Protein AF-G9KA46-F1 (afdb_monomer_lite)

Foldseek 3Di:
DDKFWDADLQRPDIDIDDDDLDDPDPVPDDPDDSLLVRVVVVVVVVVVVLLVFLAEDAEEAEAEADDDLVNLVSVCVCQPLVNQLVVQVVQLVVCVVVVDDSRRTRGYFKYWYKYKAFDAPDDDDVPPDPPPPDDPDDDPPPPPPPPPPPVPLEKDKDKDKFFPDPPPPVPPPPDPDDDDDDDDDDDDDDDDPDDPVVVVPDDDDDDPDPDDDDDDDDDDDDDDDDDDDDDDDDDDDDDDDDDDDPDPPVVVVVSVVLVAFRMKMKIWMQAAAPDADPVRCVVPVVLNVDPRTIMMMGIRDIDAGSDDDDDDPDVDDDQSNDPRVRSNVRVVLVSQQVQQQVQADPVSRYGNHSGGPRVVVSRVVVVVVVVVD

Radius of gyration: 27.15 Å; chains: 1; bounding box: 73×76×78 Å

Structure (mmCIF, N/CA/C/O backbone):
data_AF-G9KA46-F1
#
_entry.id   AF-G9KA46-F1
#
loop_
_atom_site.group_PDB
_atom_site.id
_atom_site.type_symbol
_atom_site.label_atom_id
_atom_site.label_alt_id
_atom_site.label_comp_id
_atom_site.label_asym_id
_atom_site.label_entity_id
_atom_site.label_seq_id
_atom_site.pdbx_PDB_ins_code
_atom_site.Cartn_x
_atom_site.Cartn_y
_atom_site.Cartn_z
_atom_site.occupancy
_atom_site.B_iso_or_equiv
_atom_site.auth_seq_id
_atom_site.auth_comp_id
_atom_site.auth_asym_id
_atom_site.auth_atom_id
_atom_site.pdbx_PDB_model_num
ATOM 1 N N . TRP A 1 1 ? -2.454 -19.094 0.678 1.00 87.62 1 TRP A N 1
ATOM 2 C CA . TRP A 1 1 ? -1.462 -18.307 1.432 1.00 87.62 1 TRP A CA 1
ATOM 3 C C . TRP A 1 1 ? -1.739 -16.821 1.249 1.00 87.62 1 TRP A C 1
ATOM 5 O O . TRP A 1 1 ? -2.262 -16.456 0.204 1.00 87.62 1 TRP A O 1
ATOM 15 N N . ILE A 1 2 ? -1.425 -15.992 2.246 1.00 93.69 2 ILE A N 1
ATOM 16 C CA . ILE A 1 2 ? -1.307 -14.527 2.145 1.00 93.69 2 ILE A CA 1
ATOM 17 C C . ILE A 1 2 ? 0.131 -14.177 2.506 1.00 93.69 2 ILE A C 1
ATOM 19 O O . ILE A 1 2 ? 0.677 -14.748 3.447 1.00 93.69 2 ILE A O 1
ATOM 23 N N . LEU A 1 3 ? 0.719 -13.247 1.766 1.00 96.19 3 LEU A N 1
ATOM 24 C CA . LEU A 1 3 ? 2.050 -12.712 2.023 1.00 96.19 3 LEU A CA 1
ATOM 25 C C . LEU A 1 3 ? 1.902 -11.250 2.413 1.00 96.19 3 LEU A C 1
ATOM 27 O O . LEU A 1 3 ? 1.100 -10.541 1.800 1.00 96.19 3 LEU A O 1
ATOM 31 N N . ALA A 1 4 ? 2.664 -10.804 3.403 1.00 97.75 4 ALA A N 1
ATOM 32 C CA . ALA A 1 4 ? 2.703 -9.400 3.774 1.00 97.75 4 ALA A CA 1
ATOM 33 C C . ALA A 1 4 ? 4.124 -8.950 4.097 1.00 97.75 4 ALA A C 1
ATOM 35 O O . ALA A 1 4 ? 4.954 -9.728 4.567 1.00 97.75 4 ALA A O 1
ATOM 36 N N . SER A 1 5 ? 4.369 -7.670 3.845 1.00 98.06 5 SER A N 1
ATOM 37 C CA . SER A 1 5 ? 5.550 -6.944 4.283 1.00 98.06 5 SER A CA 1
ATOM 38 C C . SER A 1 5 ? 5.095 -5.595 4.832 1.00 98.06 5 SER A C 1
ATOM 40 O O . SER A 1 5 ? 4.171 -4.989 4.286 1.00 98.06 5 SER A O 1
ATOM 42 N N . CYS A 1 6 ? 5.704 -5.155 5.927 1.00 97.38 6 CYS A N 1
ATOM 43 C CA . CYS A 1 6 ? 5.410 -3.897 6.599 1.00 97.38 6 CYS A CA 1
ATOM 44 C C . CYS A 1 6 ? 6.702 -3.103 6.760 1.00 97.38 6 CYS A C 1
ATOM 46 O O . CYS A 1 6 ? 7.737 -3.677 7.084 1.00 97.38 6 CYS A O 1
ATOM 48 N N . THR A 1 7 ? 6.614 -1.792 6.559 1.00 97.44 7 THR A N 1
ATOM 49 C CA . THR A 1 7 ? 7.696 -0.844 6.816 1.00 97.44 7 THR A CA 1
ATOM 50 C C . THR A 1 7 ? 7.130 0.424 7.432 1.00 97.44 7 THR A C 1
ATOM 52 O O . THR A 1 7 ? 5.954 0.732 7.223 1.00 97.44 7 THR A O 1
ATOM 55 N N . ASP A 1 8 ? 7.953 1.161 8.170 1.00 95.31 8 ASP A N 1
ATOM 56 C CA . ASP A 1 8 ? 7.610 2.518 8.599 1.00 95.31 8 ASP A CA 1
ATOM 57 C C . ASP A 1 8 ? 7.906 3.564 7.503 1.00 95.31 8 ASP A C 1
ATOM 59 O O . ASP A 1 8 ? 8.240 3.227 6.364 1.00 95.31 8 ASP A O 1
ATOM 63 N N . LEU A 1 9 ? 7.748 4.845 7.854 1.00 93.94 9 LEU A N 1
ATOM 64 C CA . LEU A 1 9 ? 7.931 5.991 6.961 1.00 93.94 9 LEU A CA 1
ATOM 65 C C . LEU A 1 9 ? 9.370 6.146 6.442 1.00 93.94 9 LEU A C 1
ATOM 67 O O . LEU A 1 9 ? 9.571 6.713 5.370 1.00 93.94 9 LEU A O 1
ATOM 71 N N . TYR A 1 10 ? 10.355 5.659 7.196 1.00 94.50 10 TYR A N 1
ATOM 72 C CA . TYR A 1 10 ? 11.780 5.868 6.936 1.00 94.50 10 TYR A CA 1
ATOM 73 C C . TYR A 1 10 ? 12.494 4.597 6.462 1.00 94.50 10 TYR A C 1
ATOM 75 O O . TYR A 1 10 ? 13.615 4.676 5.967 1.00 94.50 10 TYR A O 1
ATOM 83 N N . GLY A 1 11 ? 11.836 3.440 6.554 1.00 94.06 11 GLY A N 1
ATOM 84 C CA . GLY A 1 11 ? 12.425 2.142 6.253 1.00 94.06 11 GLY A CA 1
ATOM 85 C C . GLY A 1 11 ? 13.233 1.530 7.394 1.00 94.06 11 GLY A C 1
ATOM 86 O O . GLY A 1 11 ? 14.050 0.654 7.120 1.00 94.06 11 GLY A O 1
ATOM 87 N N . GLU A 1 12 ? 13.057 1.987 8.638 1.00 93.50 12 GLU A N 1
ATOM 88 C CA . GLU A 1 12 ? 13.813 1.467 9.789 1.00 93.50 12 GLU A CA 1
ATOM 89 C C . GLU A 1 12 ? 13.238 0.126 10.264 1.00 93.50 12 GLU A C 1
ATOM 91 O O . GLU A 1 12 ? 13.975 -0.835 10.492 1.00 93.50 12 GLU A O 1
ATOM 96 N N . LEU A 1 13 ? 11.911 0.034 10.355 1.00 93.62 13 LEU A N 1
ATOM 97 C CA . LEU A 1 13 ? 11.185 -1.218 10.539 1.00 93.62 13 LEU A CA 1
ATOM 98 C C . LEU A 1 13 ? 10.993 -1.921 9.190 1.00 93.62 13 LEU A C 1
ATOM 100 O O . LEU A 1 13 ? 10.468 -1.317 8.258 1.00 93.62 13 LEU A O 1
ATOM 104 N N . LEU A 1 14 ? 11.316 -3.214 9.102 1.00 95.81 14 LEU A N 1
ATOM 105 C CA . LEU A 1 14 ? 10.976 -4.051 7.948 1.00 95.81 14 LEU A CA 1
ATOM 106 C C . LEU A 1 14 ? 10.605 -5.466 8.398 1.00 95.81 14 LEU A C 1
ATOM 108 O O . LEU A 1 14 ? 11.466 -6.300 8.662 1.00 95.81 14 LEU A O 1
ATOM 112 N N . GLU A 1 15 ? 9.307 -5.745 8.435 1.00 97.00 15 GLU A N 1
ATOM 113 C CA . GLU A 1 15 ? 8.758 -7.021 8.897 1.00 97.00 15 GLU A CA 1
ATOM 114 C C . GLU A 1 15 ? 8.059 -7.761 7.759 1.00 97.00 15 GLU A C 1
ATOM 116 O O . GLU A 1 15 ? 7.508 -7.149 6.839 1.00 97.00 15 GLU A O 1
ATOM 121 N N . THR A 1 16 ? 8.056 -9.094 7.809 1.00 97.50 16 THR A N 1
ATOM 122 C CA . THR A 1 16 ? 7.386 -9.935 6.804 1.00 97.50 16 THR A CA 1
ATOM 123 C C . THR A 1 16 ? 6.603 -11.065 7.455 1.00 97.50 16 THR A C 1
ATOM 125 O O . THR A 1 16 ? 6.966 -11.559 8.521 1.00 97.50 16 THR A O 1
ATOM 128 N N . CYS A 1 17 ? 5.512 -11.497 6.822 1.00 96.38 17 CYS A N 1
ATOM 129 C CA . CYS A 1 17 ? 4.786 -12.678 7.270 1.00 96.38 17 CYS A CA 1
ATOM 130 C C . CYS A 1 17 ? 4.215 -13.502 6.114 1.00 96.38 17 CYS A C 1
ATOM 132 O O . CYS A 1 17 ? 3.870 -12.993 5.043 1.00 96.38 17 CYS A O 1
ATOM 134 N N . ILE A 1 18 ? 4.102 -14.806 6.366 1.00 95.31 18 ILE A N 1
ATOM 135 C CA . ILE A 1 18 ? 3.470 -15.783 5.483 1.00 95.31 18 ILE A CA 1
ATOM 136 C C . ILE A 1 18 ? 2.315 -16.412 6.259 1.00 95.31 18 ILE A C 1
ATOM 138 O O . ILE A 1 18 ? 2.514 -17.108 7.253 1.00 95.31 18 ILE A O 1
ATOM 142 N N . ILE A 1 19 ? 1.091 -16.194 5.796 1.00 92.88 19 ILE A N 1
ATOM 143 C CA . ILE A 1 19 ? -0.117 -16.690 6.450 1.00 92.88 19 ILE A CA 1
ATOM 144 C C . ILE A 1 19 ? -0.686 -17.843 5.633 1.00 92.88 19 ILE A C 1
ATOM 146 O O . ILE A 1 19 ? -1.166 -17.667 4.507 1.00 92.88 19 ILE A O 1
ATOM 150 N N . ASN A 1 20 ? -0.696 -19.037 6.225 1.00 88.75 20 ASN A N 1
ATOM 151 C CA . ASN A 1 20 ? -1.445 -20.149 5.662 1.00 88.75 20 ASN A CA 1
ATOM 152 C C . ASN A 1 20 ? -2.944 -19.964 5.944 1.00 88.75 20 ASN A C 1
ATOM 154 O O . ASN A 1 20 ? -3.389 -19.969 7.100 1.00 88.75 20 ASN A O 1
ATOM 158 N N . ILE 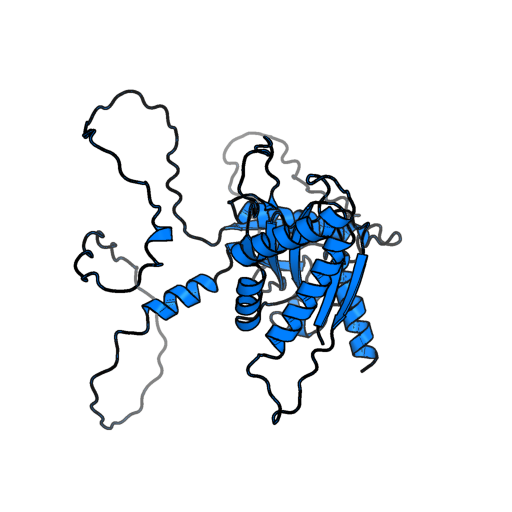A 1 21 ? -3.722 -19.808 4.874 1.00 85.38 21 ILE A N 1
ATOM 159 C CA . ILE A 1 21 ? -5.178 -19.896 4.945 1.00 85.38 21 ILE A CA 1
ATOM 160 C C . ILE A 1 21 ? -5.503 -21.374 4.781 1.00 85.38 21 ILE A C 1
ATOM 162 O O . ILE A 1 21 ? -5.718 -21.841 3.665 1.00 85.38 21 ILE A O 1
ATOM 166 N N . ASP A 1 22 ? -5.494 -22.105 5.890 1.00 70.94 22 ASP A N 1
ATOM 167 C CA . ASP A 1 22 ? -6.002 -23.469 5.896 1.00 70.94 22 ASP A CA 1
ATOM 168 C C . ASP A 1 22 ? -7.472 -23.437 5.446 1.00 70.94 22 ASP A C 1
ATOM 170 O O . ASP A 1 22 ? -8.298 -22.720 6.023 1.00 70.94 22 ASP A O 1
ATOM 174 N N . VAL A 1 23 ? -7.786 -24.140 4.357 1.00 62.59 23 VAL A N 1
ATOM 175 C CA . VAL A 1 23 ? -9.153 -24.283 3.857 1.00 62.59 23 VAL A CA 1
ATOM 176 C C . VAL A 1 23 ? -9.659 -25.615 4.397 1.00 62.59 23 VAL A C 1
ATOM 178 O O . VAL A 1 23 ? -9.391 -26.650 3.782 1.00 62.59 23 VAL A O 1
ATOM 181 N N . PRO A 1 24 ? -10.386 -25.634 5.532 1.00 55.22 24 PRO A N 1
ATOM 182 C CA . PRO A 1 24 ? -10.872 -26.884 6.082 1.00 55.22 24 PRO A CA 1
ATOM 183 C C . PRO A 1 24 ? -11.748 -27.605 5.056 1.00 55.22 24 PRO A C 1
ATOM 185 O O . PRO A 1 24 ? -12.509 -26.986 4.302 1.00 55.22 24 PRO A O 1
ATOM 188 N N . ASN A 1 25 ? -11.628 -28.931 5.051 1.00 56.12 25 ASN A N 1
ATOM 189 C CA . ASN A 1 25 ? -12.338 -29.834 4.153 1.00 56.12 25 ASN A CA 1
ATOM 190 C C . ASN A 1 25 ? -13.842 -29.485 4.099 1.00 56.12 25 ASN A C 1
ATOM 192 O O . ASN A 1 25 ? -14.444 -29.204 5.141 1.00 56.12 25 ASN A O 1
ATOM 196 N N . ARG A 1 26 ? -14.456 -29.489 2.900 1.00 58.31 26 ARG A N 1
ATOM 197 C CA . ARG A 1 26 ? -15.792 -28.893 2.633 1.00 58.31 26 ARG A CA 1
ATOM 198 C C . ARG A 1 26 ? -16.886 -29.331 3.624 1.00 58.31 26 ARG A C 1
ATOM 200 O O . ARG A 1 26 ? -17.794 -28.551 3.893 1.00 58.31 26 ARG A O 1
ATOM 207 N N . ALA A 1 27 ? -16.771 -30.530 4.197 1.00 58.84 27 ALA A N 1
ATOM 208 C CA . ALA A 1 27 ? -17.705 -31.104 5.168 1.00 58.84 27 ALA A CA 1
ATOM 209 C C . ALA A 1 27 ? -17.688 -30.459 6.576 1.00 58.84 27 ALA A C 1
ATOM 211 O O . ALA A 1 27 ? -18.643 -30.630 7.326 1.00 58.84 27 ALA A O 1
ATOM 212 N N . ARG A 1 28 ? -16.635 -29.718 6.962 1.00 58.31 28 ARG A N 1
ATOM 213 C CA . ARG A 1 28 ? -16.489 -29.076 8.293 1.00 58.31 28 ARG A CA 1
ATOM 214 C C . ARG A 1 28 ? -16.517 -27.547 8.239 1.00 58.31 28 ARG A C 1
ATOM 216 O O . ARG A 1 28 ? -16.016 -26.874 9.141 1.00 58.31 28 ARG A O 1
ATOM 223 N N . ARG A 1 29 ? -17.058 -26.974 7.164 1.00 57.16 29 ARG A N 1
ATOM 224 C CA . ARG A 1 29 ? -17.022 -25.528 6.938 1.00 57.16 29 ARG A CA 1
ATOM 225 C C . ARG A 1 29 ? -17.845 -24.805 8.014 1.00 57.16 29 ARG A C 1
ATOM 227 O O . ARG A 1 29 ? -19.072 -24.802 7.969 1.00 57.16 29 ARG A O 1
ATOM 234 N N . LYS A 1 30 ? -17.178 -24.142 8.970 1.00 56.19 30 LYS A N 1
ATOM 235 C CA . LYS A 1 30 ? -17.802 -23.032 9.711 1.00 56.19 30 LYS A CA 1
ATOM 236 C C . LYS A 1 30 ? -18.255 -21.991 8.675 1.00 56.19 30 LYS A C 1
ATOM 238 O O . LYS A 1 30 ? -17.565 -21.801 7.678 1.00 56.19 30 LYS A O 1
ATOM 243 N N . LYS A 1 31 ? -19.388 -21.318 8.908 1.00 57.47 31 LYS A N 1
ATOM 244 C CA . LYS A 1 31 ? -20.080 -20.363 8.002 1.00 57.47 31 LYS A CA 1
ATOM 245 C C . LYS A 1 31 ? -19.237 -19.187 7.433 1.00 57.47 31 LYS A C 1
ATOM 247 O O . LYS A 1 31 ? -19.795 -18.322 6.767 1.00 57.47 31 LYS A O 1
ATOM 252 N N . GLY A 1 32 ? -17.927 -19.112 7.679 1.00 64.44 32 GLY A N 1
ATOM 253 C CA . GLY A 1 32 ? -17.046 -18.019 7.259 1.00 64.44 32 GLY A CA 1
ATOM 254 C C . GLY A 1 32 ? -16.283 -18.281 5.953 1.00 64.44 32 GLY A C 1
ATOM 255 O O . GLY A 1 32 ? -15.878 -19.404 5.652 1.00 64.44 32 GLY A O 1
ATOM 256 N N . SER A 1 33 ? -16.045 -17.215 5.185 1.00 78.69 33 SER A N 1
ATOM 257 C CA . SER A 1 33 ? -15.161 -17.235 4.014 1.00 78.69 33 SER A CA 1
ATOM 258 C C . SER A 1 33 ? -13.698 -17.410 4.439 1.00 78.69 33 SER A C 1
ATOM 260 O O . SER A 1 33 ? -13.228 -16.703 5.330 1.00 78.69 33 SER A O 1
ATOM 262 N N . ALA A 1 34 ? -12.957 -18.299 3.767 1.00 84.69 34 ALA A N 1
ATOM 263 C CA . ALA A 1 34 ? -11.518 -18.485 3.989 1.00 84.69 34 ALA A CA 1
ATOM 264 C C . ALA A 1 34 ? -10.733 -17.172 3.792 1.00 84.69 34 ALA A C 1
ATOM 266 O O . ALA A 1 34 ? -9.796 -16.888 4.533 1.00 84.69 34 ALA A O 1
ATOM 267 N N . ARG A 1 35 ? -11.187 -16.323 2.856 1.00 88.50 35 ARG A N 1
ATOM 268 C CA . ARG A 1 35 ? -10.657 -14.971 2.635 1.00 88.50 35 ARG A CA 1
ATOM 269 C C . ARG A 1 35 ? -10.791 -14.097 3.881 1.00 88.50 35 ARG A C 1
ATOM 271 O O . ARG A 1 35 ? -9.798 -13.533 4.319 1.00 88.50 35 ARG A O 1
ATOM 278 N N . ARG A 1 36 ? -11.986 -14.031 4.479 1.00 88.69 36 ARG A N 1
ATOM 279 C CA . ARG A 1 36 ? -12.237 -13.230 5.689 1.00 88.69 36 ARG A CA 1
ATOM 280 C C . ARG A 1 36 ? -11.337 -13.667 6.841 1.00 88.69 36 ARG A C 1
ATOM 282 O O . ARG A 1 36 ? -10.770 -12.825 7.521 1.00 88.69 36 ARG A O 1
ATOM 289 N N . PHE A 1 37 ? -11.175 -14.976 7.027 1.00 89.88 37 PHE A N 1
ATOM 290 C CA . PHE A 1 37 ? -10.270 -15.516 8.042 1.00 89.88 37 PHE A CA 1
ATOM 291 C C . PHE A 1 37 ? -8.802 -15.156 7.767 1.00 89.88 37 PHE A C 1
ATOM 293 O O . PHE A 1 37 ? -8.083 -14.764 8.681 1.00 89.88 37 PHE A O 1
ATOM 300 N N . GLY A 1 38 ? -8.366 -15.236 6.506 1.00 92.38 38 GLY A N 1
ATOM 301 C CA . GLY A 1 38 ? -7.031 -14.804 6.095 1.00 92.38 38 GLY A CA 1
ATOM 302 C C . GLY A 1 38 ? -6.774 -13.318 6.357 1.00 92.38 38 GLY A C 1
ATOM 303 O O . GLY A 1 38 ? -5.751 -12.977 6.942 1.00 92.38 38 GLY A O 1
ATOM 304 N N . LEU A 1 39 ? -7.716 -12.447 5.982 1.00 94.25 39 LEU A N 1
ATOM 305 C CA . LEU A 1 39 ? -7.621 -11.003 6.226 1.00 94.25 39 LEU A CA 1
ATOM 306 C C . LEU A 1 39 ? -7.663 -10.662 7.717 1.00 94.25 39 LEU A C 1
ATOM 308 O O . LEU A 1 39 ? -6.947 -9.770 8.156 1.00 94.25 39 LEU A O 1
ATOM 312 N N . GLN A 1 40 ? -8.439 -11.402 8.511 1.00 93.56 40 GLN A N 1
ATOM 313 C CA . GLN A 1 40 ? -8.438 -11.245 9.962 1.00 93.56 40 GLN A CA 1
ATOM 314 C C . GLN A 1 40 ? -7.071 -11.594 10.566 1.00 93.56 40 GLN A C 1
ATOM 316 O O . GLN A 1 40 ? -6.549 -10.803 11.342 1.00 93.56 40 GLN A O 1
ATOM 321 N N . LYS A 1 41 ? -6.459 -12.720 10.171 1.00 95.00 41 LYS A N 1
ATOM 322 C CA . LYS A 1 41 ? -5.096 -13.072 10.607 1.00 95.00 41 LYS A CA 1
ATOM 323 C C . LYS A 1 41 ? -4.065 -12.023 10.193 1.00 95.00 41 LYS A C 1
ATOM 325 O O . LYS A 1 41 ? -3.162 -11.718 10.963 1.00 95.00 41 LYS A O 1
ATOM 330 N N . LEU A 1 42 ? -4.195 -11.484 8.980 1.00 96.88 42 LEU A N 1
ATOM 331 C CA . LEU A 1 42 ? -3.321 -10.417 8.500 1.00 96.88 42 LEU A CA 1
ATOM 332 C C . LEU A 1 42 ? -3.470 -9.159 9.357 1.00 96.88 42 LEU A C 1
ATOM 334 O O . LEU A 1 42 ? -2.473 -8.581 9.775 1.00 96.88 42 LEU A O 1
ATOM 338 N N . TRP A 1 43 ? -4.707 -8.768 9.661 1.00 96.19 43 TRP A N 1
ATOM 339 C CA . TRP A 1 43 ? -4.971 -7.636 10.536 1.00 96.19 43 TRP A CA 1
ATOM 340 C C . TRP A 1 43 ? -4.426 -7.868 11.947 1.00 96.19 43 TRP A C 1
ATOM 342 O O . TRP A 1 43 ? -3.742 -7.003 12.473 1.00 96.19 43 TRP A O 1
ATOM 352 N N . GLU A 1 44 ? -4.641 -9.047 12.535 1.00 95.06 44 GLU A N 1
ATOM 353 C CA . GLU A 1 44 ? -4.075 -9.428 13.838 1.00 95.06 44 GLU A CA 1
ATOM 354 C C . GLU A 1 44 ? -2.542 -9.337 13.856 1.00 95.06 44 GLU A C 1
ATOM 356 O O . GLU A 1 44 ? -1.978 -8.841 14.829 1.00 95.06 44 GLU A O 1
ATOM 361 N N . TRP A 1 45 ? -1.868 -9.732 12.771 1.00 96.25 45 TRP A N 1
ATOM 362 C CA . TRP A 1 45 ? -0.425 -9.536 12.625 1.00 96.25 45 TRP A CA 1
ATOM 363 C C . TRP A 1 45 ? -0.039 -8.049 12.600 1.00 96.25 45 TRP A C 1
ATOM 365 O O . TRP A 1 45 ? 0.854 -7.651 13.346 1.00 96.25 45 TRP A O 1
ATOM 375 N N . CYS A 1 46 ? -0.744 -7.206 11.832 1.00 95.81 46 CYS A N 1
ATOM 376 C CA . CYS A 1 46 ? -0.517 -5.755 11.848 1.00 95.81 46 CYS A CA 1
ATOM 377 C C . CYS A 1 46 ? -0.696 -5.165 13.257 1.00 95.81 46 CYS A C 1
ATOM 379 O O . CYS A 1 46 ? 0.086 -4.318 13.677 1.00 95.81 46 CYS A O 1
ATOM 381 N N . LEU A 1 47 ? -1.698 -5.631 14.009 1.00 93.69 47 LEU A N 1
ATOM 382 C CA . LEU A 1 47 ? -1.911 -5.206 15.394 1.00 93.69 47 LEU A CA 1
ATOM 383 C C . LEU A 1 47 ? -0.779 -5.637 16.325 1.00 93.69 47 LEU A C 1
ATOM 385 O O . LEU A 1 47 ? -0.429 -4.871 17.219 1.00 93.69 47 LEU A O 1
ATOM 389 N N . GLY A 1 48 ? -0.196 -6.817 16.102 1.00 93.56 48 GLY A N 1
ATOM 390 C CA . GLY A 1 48 ? 1.002 -7.259 16.811 1.00 93.56 48 GLY A CA 1
ATOM 391 C C . GLY A 1 48 ? 2.165 -6.282 16.632 1.00 93.56 48 GLY A C 1
ATOM 392 O O . GLY A 1 48 ? 2.806 -5.923 17.614 1.00 93.56 48 GLY A O 1
ATOM 393 N N . LEU A 1 49 ? 2.371 -5.764 15.415 1.00 93.31 49 LEU A N 1
ATOM 394 C CA . LEU A 1 49 ? 3.401 -4.750 15.150 1.00 93.31 49 LEU A CA 1
ATOM 395 C C . LEU A 1 49 ? 3.119 -3.428 15.874 1.00 93.31 49 LEU A C 1
ATOM 397 O O . LEU A 1 49 ? 4.012 -2.869 16.505 1.00 93.31 49 LEU A O 1
ATOM 401 N N . VAL A 1 50 ? 1.868 -2.955 15.848 1.00 91.00 50 VAL A N 1
ATOM 402 C CA . VAL A 1 50 ? 1.469 -1.732 16.570 1.00 91.00 50 VAL A CA 1
ATOM 403 C C . VAL A 1 50 ? 1.726 -1.884 18.074 1.00 91.00 50 VAL A C 1
ATOM 405 O O . VAL A 1 50 ? 2.241 -0.964 18.706 1.00 91.00 50 VAL A O 1
ATOM 408 N N . GLN A 1 51 ? 1.415 -3.057 18.637 1.00 88.56 51 GLN A N 1
ATOM 409 C CA . GLN A 1 51 ? 1.615 -3.384 20.054 1.00 88.56 51 GLN A CA 1
ATOM 410 C C . GLN A 1 51 ? 3.084 -3.464 20.475 1.00 88.56 51 GLN A C 1
ATOM 412 O O . GLN A 1 51 ? 3.376 -3.285 21.654 1.00 88.56 51 GLN A O 1
ATOM 417 N N . MET A 1 52 ? 4.004 -3.724 19.544 1.00 86.06 52 MET A N 1
ATOM 418 C CA . MET A 1 52 ? 5.444 -3.708 19.823 1.00 86.06 52 MET A CA 1
ATOM 419 C C . MET A 1 52 ? 5.999 -2.286 19.984 1.00 86.06 52 MET A C 1
ATOM 421 O O . MET A 1 52 ? 7.138 -2.124 20.416 1.00 86.06 52 MET A O 1
ATOM 425 N N . SER A 1 53 ? 5.203 -1.261 19.672 1.00 82.19 53 SER A N 1
ATOM 426 C CA . SER A 1 53 ? 5.564 0.144 19.849 1.00 82.19 53 SER A CA 1
ATOM 427 C C . SER A 1 53 ? 4.739 0.811 20.954 1.00 82.19 53 SER A C 1
ATOM 429 O O . SER A 1 53 ? 3.612 0.413 21.243 1.00 82.19 53 SER A O 1
ATOM 431 N N . SER A 1 54 ? 5.268 1.891 21.521 1.00 80.12 54 SER A N 1
ATOM 432 C CA . SER A 1 54 ? 4.565 2.770 22.464 1.00 80.12 54 SER A CA 1
ATOM 433 C C . SER A 1 54 ? 4.120 4.081 21.803 1.00 80.12 54 SER A C 1
ATOM 435 O O . SER A 1 54 ? 4.129 5.135 22.431 1.00 80.12 54 SER A O 1
ATOM 437 N N . LEU A 1 55 ? 3.804 4.050 20.505 1.00 83.88 55 LEU A N 1
ATOM 438 C CA . LEU A 1 55 ? 3.471 5.241 19.721 1.00 83.88 55 LEU A CA 1
ATOM 439 C C . LEU A 1 55 ? 2.116 5.082 19.023 1.00 83.88 55 LEU A C 1
ATOM 441 O O . LEU A 1 55 ? 1.685 3.959 18.758 1.00 83.88 55 LEU A O 1
ATOM 445 N N . PRO A 1 56 ? 1.422 6.184 18.703 1.00 88.50 56 PRO A N 1
ATOM 446 C CA . PRO A 1 56 ? 0.222 6.148 17.880 1.00 88.50 56 PRO A CA 1
ATOM 447 C C . PRO A 1 56 ? 0.563 5.966 16.389 1.00 88.50 56 PRO A C 1
ATOM 449 O O . PRO A 1 56 ? 1.484 6.590 15.867 1.00 88.50 56 PRO A O 1
ATOM 452 N N . TRP A 1 57 ? -0.205 5.133 15.682 1.00 92.38 57 TRP A N 1
ATOM 453 C CA . TRP A 1 57 ? 0.044 4.749 14.287 1.00 92.38 57 TRP A CA 1
ATOM 454 C C . TRP A 1 57 ? -0.999 5.328 13.342 1.00 92.38 57 TRP A C 1
ATOM 456 O O . TRP A 1 57 ? -2.192 5.388 13.646 1.00 92.38 57 TRP A O 1
ATOM 466 N N . ARG A 1 58 ? -0.546 5.674 12.138 1.00 94.75 58 ARG A N 1
ATOM 467 C CA . ARG A 1 58 ? -1.399 5.881 10.966 1.00 94.75 58 ARG A CA 1
ATOM 468 C C . ARG A 1 58 ? -1.083 4.773 9.976 1.00 94.75 58 ARG A C 1
ATOM 470 O O . ARG A 1 58 ? 0.050 4.663 9.521 1.00 94.75 58 ARG A O 1
ATOM 477 N N . VAL A 1 59 ? -2.055 3.910 9.711 1.00 96.19 59 VAL A N 1
ATOM 478 C CA . VAL A 1 59 ? -1.816 2.638 9.022 1.00 96.19 59 VAL A CA 1
ATOM 479 C C . VAL A 1 59 ? -2.205 2.753 7.551 1.00 96.19 59 VAL A C 1
ATOM 481 O O . VAL A 1 59 ? -3.359 3.020 7.224 1.00 96.19 59 VAL A O 1
ATOM 484 N N . VAL A 1 60 ? -1.254 2.499 6.655 1.00 98.06 60 VAL A N 1
ATOM 485 C CA . VAL A 1 60 ? -1.496 2.426 5.208 1.00 98.06 60 VAL A CA 1
ATOM 486 C C . VAL A 1 60 ? -1.396 0.968 4.775 1.00 98.06 60 VAL A C 1
ATOM 488 O O . VAL A 1 60 ? -0.319 0.378 4.813 1.00 98.06 60 VAL A O 1
ATOM 491 N N . ILE A 1 61 ? -2.510 0.373 4.350 1.00 98.12 61 ILE A N 1
ATOM 492 C CA . ILE A 1 61 ? -2.524 -0.986 3.802 1.00 98.12 61 ILE A CA 1
ATOM 493 C C . ILE A 1 61 ? -2.385 -0.893 2.284 1.00 98.12 61 ILE A C 1
ATOM 495 O O . ILE A 1 61 ? -3.288 -0.418 1.596 1.00 98.12 61 ILE A O 1
ATOM 499 N N . GLY A 1 62 ? -1.244 -1.354 1.770 1.00 97.69 62 GLY A N 1
ATOM 500 C CA . GLY A 1 62 ? -0.948 -1.406 0.341 1.00 97.69 62 GLY A CA 1
ATOM 501 C C . GLY A 1 62 ? -1.239 -2.780 -0.265 1.00 97.69 62 GLY A C 1
ATOM 502 O O . GLY A 1 62 ? -0.636 -3.779 0.124 1.00 97.69 62 GLY A O 1
ATOM 503 N N . ARG A 1 63 ? -2.125 -2.841 -1.261 1.00 96.69 63 ARG A N 1
ATOM 504 C CA . ARG A 1 63 ? -2.369 -4.025 -2.096 1.00 96.69 63 ARG A CA 1
ATOM 505 C C . ARG A 1 63 ? -1.602 -3.890 -3.414 1.00 96.69 63 ARG A C 1
ATOM 507 O O . ARG A 1 63 ? -1.902 -3.014 -4.219 1.00 96.69 63 ARG A O 1
ATOM 514 N N . LEU A 1 64 ? -0.654 -4.794 -3.668 1.00 96.38 64 LEU A N 1
ATOM 515 C CA . LEU A 1 64 ? 0.016 -4.898 -4.970 1.00 96.38 64 LEU A CA 1
ATOM 516 C C . LEU A 1 64 ? -0.852 -5.684 -5.971 1.00 96.38 64 LEU A C 1
ATOM 518 O O . LEU A 1 64 ? -0.880 -6.915 -5.953 1.00 96.38 64 LEU A O 1
ATOM 522 N N . GLY A 1 65 ? -1.575 -4.973 -6.826 1.00 94.88 65 GLY A N 1
ATOM 523 C CA . GLY A 1 65 ? -2.548 -5.490 -7.787 1.00 94.88 65 GLY A CA 1
ATOM 524 C C . GLY A 1 65 ? -3.976 -5.038 -7.475 1.00 94.88 65 GLY A C 1
ATOM 525 O O . GLY A 1 65 ? -4.218 -4.234 -6.575 1.00 94.88 65 GLY A O 1
ATOM 526 N N . ARG A 1 66 ? -4.943 -5.586 -8.218 1.00 91.12 66 ARG A N 1
ATOM 527 C CA . ARG A 1 66 ? -6.370 -5.280 -8.039 1.00 91.12 66 ARG A CA 1
ATOM 528 C C . ARG A 1 66 ? -6.900 -5.788 -6.701 1.00 91.12 66 ARG A C 1
ATOM 530 O O . ARG A 1 66 ? -6.529 -6.876 -6.254 1.00 91.12 66 ARG A O 1
ATOM 537 N N . ILE A 1 67 ? -7.815 -5.018 -6.116 1.00 92.31 67 ILE A N 1
ATOM 538 C CA . ILE A 1 67 ? -8.613 -5.442 -4.967 1.00 92.31 67 ILE A CA 1
ATOM 539 C C . ILE A 1 67 ? -9.957 -6.008 -5.436 1.00 92.31 67 ILE A C 1
ATOM 541 O O . ILE A 1 67 ? -10.668 -5.393 -6.229 1.00 92.31 67 ILE A O 1
ATOM 545 N N . GLY A 1 68 ? -10.310 -7.201 -4.960 1.00 90.56 68 GLY A N 1
ATOM 546 C CA . GLY A 1 68 ? -11.605 -7.812 -5.252 1.00 90.56 68 GLY A CA 1
ATOM 547 C C . GLY A 1 68 ? -12.717 -7.282 -4.344 1.00 90.56 68 GLY A C 1
ATOM 548 O O . GLY A 1 68 ? -12.479 -6.967 -3.179 1.00 90.56 68 GLY A O 1
ATOM 549 N N . HIS A 1 69 ? -13.967 -7.292 -4.822 1.00 87.69 69 HIS A N 1
ATOM 550 C CA . HIS A 1 69 ? -15.138 -6.854 -4.040 1.00 87.69 69 HIS A CA 1
ATOM 551 C C . HIS A 1 69 ? -15.228 -7.531 -2.661 1.00 87.69 69 HIS A C 1
ATOM 553 O O . HIS A 1 69 ? -15.467 -6.892 -1.638 1.00 87.69 69 HIS A O 1
ATOM 559 N N . GLY A 1 70 ? -14.982 -8.843 -2.618 1.00 89.50 70 GLY A N 1
ATOM 560 C CA . GLY A 1 70 ? -14.995 -9.591 -1.368 1.00 89.50 70 GLY A CA 1
ATOM 561 C C . GLY A 1 70 ? -13.892 -9.175 -0.389 1.00 89.50 70 GLY A C 1
ATOM 562 O O . GLY A 1 70 ? -14.132 -9.201 0.813 1.00 89.50 70 GLY A O 1
ATOM 563 N N . GLU A 1 71 ? -12.708 -8.802 -0.884 1.00 92.44 71 GLU A N 1
ATOM 564 C CA . GLU A 1 71 ? -11.615 -8.287 -0.047 1.00 92.44 71 GLU A CA 1
ATOM 565 C C . GLU A 1 71 ? -11.970 -6.904 0.490 1.00 92.44 71 GLU A C 1
ATOM 567 O O . GLU A 1 71 ? -11.839 -6.666 1.686 1.00 92.44 71 GLU A O 1
ATOM 572 N N . LEU A 1 72 ? -12.483 -6.025 -0.376 1.00 92.56 72 LEU A N 1
ATOM 573 C CA . LEU A 1 72 ? -12.892 -4.673 -0.005 1.00 92.56 72 LEU A CA 1
ATOM 574 C C . LEU A 1 72 ? -13.978 -4.683 1.080 1.00 92.56 72 LEU A C 1
ATOM 576 O O . LEU A 1 72 ? -13.866 -3.961 2.069 1.00 92.56 72 LEU A O 1
ATOM 580 N N . LYS A 1 73 ? -14.987 -5.553 0.946 1.00 91.44 73 LYS A N 1
ATOM 581 C CA . LYS A 1 73 ? -16.041 -5.730 1.955 1.00 91.44 73 LYS A CA 1
ATOM 582 C C . LYS A 1 73 ? -15.483 -6.174 3.310 1.00 91.44 73 LYS A C 1
ATOM 584 O O . LYS A 1 73 ? -15.874 -5.640 4.347 1.00 91.44 73 LYS A O 1
ATOM 589 N N . ASP A 1 74 ? -14.581 -7.153 3.309 1.00 92.56 74 ASP A N 1
ATOM 590 C CA . ASP A 1 74 ? -13.983 -7.677 4.538 1.00 92.56 74 ASP A CA 1
ATOM 591 C C . ASP A 1 74 ? -13.062 -6.620 5.197 1.00 92.56 74 ASP A C 1
ATOM 593 O O . ASP A 1 74 ? -13.133 -6.419 6.411 1.00 92.56 74 ASP A O 1
ATOM 597 N N . TRP A 1 75 ? -12.279 -5.869 4.410 1.00 95.00 75 TRP A N 1
ATOM 598 C CA . TRP A 1 75 ? -11.470 -4.745 4.899 1.00 95.00 75 TRP A CA 1
ATOM 599 C C . TRP A 1 75 ? -12.306 -3.592 5.452 1.00 95.00 75 TRP A C 1
ATOM 601 O O . TRP A 1 75 ? -11.961 -3.057 6.500 1.00 95.00 75 TRP A O 1
ATOM 611 N N . SER A 1 76 ? -13.415 -3.235 4.801 1.00 92.19 76 SER A N 1
ATOM 612 C CA . SER A 1 76 ? -14.335 -2.194 5.279 1.00 92.19 76 SER A CA 1
ATOM 613 C C . SER A 1 76 ? -14.886 -2.531 6.669 1.00 92.19 76 SER A C 1
ATOM 615 O O . SER A 1 76 ? -14.930 -1.679 7.555 1.00 92.19 76 SER A O 1
ATOM 617 N N . SER A 1 77 ? -15.208 -3.808 6.909 1.00 91.81 77 SER A N 1
ATOM 618 C CA . SER A 1 77 ? -15.625 -4.278 8.233 1.00 91.81 77 SER A CA 1
ATOM 619 C C . SER A 1 77 ? -14.495 -4.177 9.269 1.00 91.81 77 SER A C 1
ATOM 621 O O . SER A 1 77 ? -14.725 -3.663 10.368 1.00 91.81 77 SER A O 1
ATOM 623 N N . LEU A 1 78 ? -13.281 -4.626 8.924 1.00 93.81 78 LEU A N 1
ATOM 624 C CA . LEU A 1 78 ? -12.118 -4.614 9.822 1.00 93.81 78 LEU A CA 1
ATOM 625 C C . LEU A 1 78 ? -11.653 -3.193 10.170 1.00 93.81 78 LEU A C 1
ATOM 627 O O . LEU A 1 78 ? -11.364 -2.921 11.333 1.00 93.81 78 LEU A O 1
ATOM 631 N N . LEU A 1 79 ? -11.625 -2.291 9.191 1.00 94.44 79 LEU A N 1
ATOM 632 C CA . LEU A 1 79 ? -11.153 -0.911 9.334 1.00 94.44 79 LEU A CA 1
ATOM 633 C C . LEU A 1 79 ? -12.271 0.074 9.689 1.00 94.44 79 LEU A C 1
ATOM 635 O O . LEU A 1 79 ? -12.044 1.279 9.674 1.00 94.44 79 LEU A O 1
ATOM 639 N N . SER A 1 80 ? -13.477 -0.401 10.008 1.00 92.56 80 SER A N 1
ATOM 640 C CA . SER A 1 80 ? -14.583 0.480 10.387 1.00 92.56 80 SER A CA 1
ATOM 641 C C . SER A 1 80 ? -14.220 1.361 11.590 1.00 92.56 80 SER A C 1
ATOM 643 O O . SER A 1 80 ? -13.565 0.911 12.535 1.00 92.56 80 SER A O 1
ATOM 645 N N . ARG A 1 81 ? -14.690 2.617 11.589 1.00 91.25 81 ARG A N 1
ATOM 646 C CA . ARG A 1 81 ? -14.415 3.599 12.657 1.00 91.25 81 ARG A CA 1
ATOM 647 C C . ARG A 1 81 ? -14.696 3.031 14.052 1.00 91.25 81 ARG A C 1
ATOM 649 O O . ARG A 1 81 ? -13.831 3.106 14.920 1.00 91.25 81 ARG A O 1
ATOM 656 N N . ARG A 1 82 ? -15.856 2.385 14.236 1.00 91.19 82 ARG A N 1
ATOM 657 C CA . ARG A 1 82 ? -16.253 1.739 15.502 1.00 91.19 82 ARG A CA 1
ATOM 658 C C . ARG A 1 82 ? -15.246 0.666 15.943 1.00 91.19 82 ARG A C 1
ATOM 660 O O . ARG A 1 82 ? -14.882 0.611 17.117 1.00 91.19 82 ARG A O 1
ATOM 667 N N . ASN A 1 83 ? -14.762 -0.162 15.013 1.00 92.75 83 ASN A N 1
ATOM 668 C CA . ASN A 1 83 ? -13.796 -1.216 15.324 1.00 92.75 83 ASN A CA 1
ATOM 669 C C . ASN A 1 83 ? -12.418 -0.637 15.683 1.00 92.75 83 ASN A C 1
ATOM 671 O O . ASN A 1 83 ? -11.819 -1.056 16.671 1.00 92.75 83 ASN A O 1
ATOM 675 N N . LEU A 1 84 ? -11.939 0.371 14.944 1.00 92.94 84 LEU A N 1
ATOM 676 C CA . LEU A 1 84 ? -10.662 1.037 15.233 1.00 92.94 84 LEU 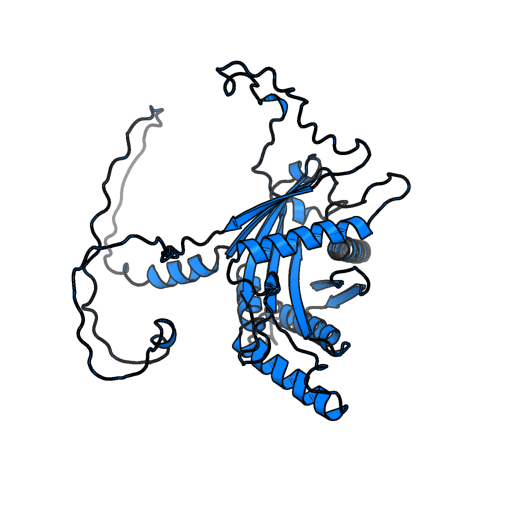A CA 1
ATOM 677 C C . LEU A 1 84 ? -10.683 1.803 16.568 1.00 92.94 84 LEU A C 1
ATOM 679 O O . LEU A 1 84 ? -9.688 1.792 17.298 1.00 92.94 84 LEU A O 1
ATOM 683 N N . GLN A 1 85 ? -11.814 2.416 16.927 1.00 91.44 85 GLN A N 1
ATOM 684 C CA . GLN A 1 85 ? -12.018 3.058 18.231 1.00 91.44 85 GLN A CA 1
ATOM 685 C C . GLN A 1 85 ? -11.999 2.037 19.374 1.00 91.44 85 GLN A C 1
ATOM 687 O O . GLN A 1 85 ? -11.260 2.208 20.345 1.00 91.44 85 GLN A O 1
ATOM 692 N N . SER A 1 86 ? -12.760 0.944 19.239 1.00 91.81 86 SER A N 1
ATOM 693 C CA . SER A 1 86 ? -12.782 -0.153 20.216 1.00 91.81 86 SER A CA 1
ATOM 694 C C . SER A 1 86 ? -11.394 -0.769 20.406 1.00 91.81 86 SER A C 1
ATOM 696 O O . SER A 1 86 ? -10.933 -0.969 21.531 1.00 91.81 86 SER A O 1
ATOM 698 N N . LEU A 1 87 ? -10.684 -0.995 19.302 1.00 90.94 87 LEU A N 1
ATOM 699 C CA . LEU A 1 87 ? -9.322 -1.497 19.307 1.00 90.94 87 LEU A CA 1
ATOM 700 C C . LEU A 1 87 ? -8.359 -0.528 19.996 1.00 90.94 87 LEU A C 1
ATOM 702 O O . LEU A 1 87 ? -7.579 -0.963 20.834 1.00 90.94 87 LEU A O 1
ATOM 706 N N . SER A 1 88 ? -8.422 0.766 19.682 1.00 89.44 88 SER A N 1
ATOM 707 C CA . SER A 1 88 ? -7.566 1.770 20.321 1.00 89.44 88 SER A CA 1
ATOM 708 C C . SER A 1 88 ? -7.803 1.827 21.829 1.00 89.44 88 SER A C 1
ATOM 710 O O . SER A 1 88 ? -6.844 1.912 22.589 1.00 89.44 88 SER A O 1
ATOM 712 N N . LYS A 1 89 ? -9.057 1.694 22.284 1.00 88.06 89 LYS A N 1
ATOM 713 C CA . LYS A 1 89 ? -9.375 1.563 23.713 1.00 88.06 89 LYS A CA 1
ATOM 714 C C . LYS A 1 89 ? -8.737 0.309 24.319 1.00 88.06 89 LYS A C 1
ATOM 716 O O . LYS A 1 89 ? -8.060 0.408 25.334 1.00 88.06 89 LYS A O 1
ATOM 721 N N . ARG A 1 90 ? -8.871 -0.846 23.658 1.00 89.38 90 ARG A N 1
ATOM 722 C CA . ARG A 1 90 ? -8.267 -2.109 24.112 1.00 89.38 90 ARG A CA 1
ATOM 723 C C . ARG A 1 90 ? -6.740 -2.031 24.196 1.00 89.38 90 ARG A C 1
ATOM 725 O O . ARG A 1 90 ? -6.168 -2.526 25.159 1.00 89.38 90 ARG A O 1
ATOM 732 N N . LEU A 1 91 ? -6.086 -1.417 23.210 1.00 87.00 91 LEU A N 1
ATOM 733 C CA . LEU A 1 91 ? -4.633 -1.218 23.206 1.00 87.00 91 LEU A CA 1
ATOM 734 C C . LEU A 1 91 ? -4.190 -0.320 24.371 1.00 87.00 91 LEU A C 1
ATOM 736 O O . LEU A 1 91 ? -3.268 -0.676 25.103 1.00 87.00 91 LEU A O 1
ATOM 740 N N . LYS A 1 92 ? -4.910 0.785 24.607 1.00 84.06 92 LYS A N 1
ATOM 741 C CA . LYS A 1 92 ? -4.691 1.671 25.761 1.00 84.06 92 LYS A CA 1
ATOM 742 C C . LYS A 1 92 ? -4.861 0.931 27.092 1.00 84.06 92 LYS A C 1
ATOM 744 O O . LYS A 1 92 ? -4.018 1.070 27.975 1.00 84.06 92 LYS A O 1
ATOM 749 N N . ASP A 1 93 ? -5.907 0.116 27.226 1.00 84.06 93 ASP A N 1
ATOM 750 C CA . ASP A 1 93 ? -6.174 -0.663 28.441 1.00 84.06 93 ASP A CA 1
ATOM 751 C C . ASP A 1 93 ? -5.088 -1.719 28.708 1.00 84.06 93 ASP A C 1
ATOM 753 O O . ASP A 1 93 ? -4.687 -1.906 29.856 1.00 84.06 93 ASP A O 1
ATOM 757 N N . MET A 1 94 ? -4.544 -2.358 27.665 1.00 80.12 94 MET A N 1
ATOM 758 C CA . MET A 1 94 ? -3.418 -3.291 27.805 1.00 80.12 94 MET A CA 1
ATOM 759 C C . MET A 1 94 ? -2.147 -2.591 28.311 1.00 80.12 94 MET A C 1
ATOM 761 O O . MET A 1 94 ? -1.477 -3.118 29.196 1.00 80.12 94 MET A O 1
ATOM 765 N N . CYS A 1 95 ? -1.835 -1.388 27.816 1.00 77.12 95 CYS A N 1
ATOM 766 C CA . CYS A 1 95 ? -0.644 -0.640 28.238 1.00 77.12 95 CYS A CA 1
ATOM 767 C C . CYS A 1 95 ? -0.770 0.030 29.612 1.00 77.12 95 CYS A C 1
ATOM 769 O O . CYS A 1 95 ? 0.252 0.297 30.245 1.00 77.12 95 CYS A O 1
ATOM 771 N N . ARG A 1 96 ? -1.989 0.241 30.132 1.00 74.62 96 ARG A N 1
ATOM 772 C CA . ARG A 1 96 ? -2.187 0.694 31.525 1.00 74.62 96 ARG A CA 1
ATOM 773 C C . ARG A 1 96 ? -1.573 -0.268 32.541 1.00 74.62 96 ARG A C 1
ATOM 775 O O . ARG A 1 96 ? -1.088 0.175 33.576 1.00 74.62 96 ARG A O 1
ATOM 782 N N . MET A 1 97 ? -1.521 -1.561 32.217 1.00 72.94 97 MET A N 1
ATOM 783 C CA . MET A 1 97 ? -0.861 -2.573 33.048 1.00 72.94 97 MET A CA 1
ATOM 784 C C . MET A 1 97 ? 0.667 -2.412 33.097 1.00 72.94 97 MET A C 1
ATOM 786 O O . MET A 1 97 ? 1.304 -2.947 33.998 1.00 72.94 97 MET A O 1
ATOM 790 N N . CYS A 1 98 ? 1.255 -1.667 32.157 1.00 73.94 98 CYS A N 1
ATOM 791 C CA . CYS A 1 98 ? 2.693 -1.411 32.072 1.00 73.94 98 CYS A CA 1
ATOM 792 C C . CYS A 1 98 ? 3.123 -0.105 32.767 1.00 73.94 98 CYS A C 1
ATOM 794 O O . CYS A 1 98 ? 4.312 0.197 32.785 1.00 73.94 98 CYS A O 1
ATOM 796 N N . GLY A 1 99 ? 2.188 0.687 33.315 1.00 71.12 99 GLY A N 1
ATOM 797 C CA . GLY A 1 99 ? 2.488 1.983 33.945 1.00 71.12 99 GLY A CA 1
ATOM 798 C C . GLY A 1 99 ? 2.875 3.100 32.965 1.00 71.12 99 GLY A C 1
ATOM 799 O O . GLY A 1 99 ? 3.397 4.130 33.385 1.00 71.12 99 GLY A O 1
ATOM 800 N N . ILE A 1 100 ? 2.632 2.904 31.666 1.00 71.88 100 ILE A N 1
ATOM 801 C CA . ILE A 1 100 ? 2.953 3.868 30.608 1.00 71.88 100 ILE A CA 1
ATOM 802 C C . ILE A 1 100 ? 1.903 4.990 30.597 1.00 71.88 100 ILE A C 1
ATOM 804 O O . ILE A 1 100 ? 0.710 4.742 30.802 1.00 71.88 100 ILE A O 1
ATOM 808 N N . SER A 1 101 ? 2.340 6.232 30.359 1.00 67.69 101 SER A N 1
ATOM 809 C CA . SER A 1 101 ? 1.447 7.387 30.217 1.00 67.69 101 SER A CA 1
ATOM 810 C C . SER A 1 101 ? 0.425 7.160 29.099 1.00 67.69 101 SER A C 1
ATOM 812 O O . SER A 1 101 ? 0.732 6.564 28.069 1.00 67.69 101 SER A O 1
ATOM 814 N N . ALA A 1 102 ? -0.794 7.687 29.253 1.00 65.12 102 ALA A N 1
ATOM 815 C CA . ALA A 1 102 ? -1.829 7.585 28.220 1.00 65.12 102 ALA A CA 1
ATOM 816 C C . ALA A 1 102 ? -1.402 8.214 26.875 1.00 65.12 102 ALA A C 1
ATOM 818 O O . ALA A 1 102 ? -1.933 7.827 25.833 1.00 65.12 102 ALA A O 1
ATOM 819 N N . ALA A 1 103 ? -0.444 9.148 26.896 1.00 65.56 103 ALA A N 1
ATOM 820 C CA . ALA A 1 103 ? 0.133 9.766 25.703 1.00 65.56 103 ALA A CA 1
ATOM 821 C C . ALA A 1 103 ? 1.061 8.820 24.914 1.00 65.56 103 ALA A C 1
ATOM 823 O O . ALA A 1 103 ? 1.086 8.891 23.689 1.00 65.56 103 ALA A O 1
ATOM 824 N N . ASP A 1 104 ? 1.729 7.884 25.594 1.00 70.50 104 ASP A N 1
ATOM 825 C CA . ASP A 1 104 ? 2.711 6.951 25.016 1.00 70.50 104 ASP A CA 1
ATOM 826 C C . ASP A 1 104 ? 2.096 5.557 24.806 1.00 70.50 104 ASP A C 1
ATOM 828 O O . ASP A 1 104 ? 2.727 4.515 24.986 1.00 70.50 104 ASP A O 1
ATOM 832 N N . SER A 1 105 ? 0.802 5.528 24.485 1.00 79.62 105 SER A N 1
ATOM 833 C CA . SER A 1 105 ? 0.050 4.289 24.311 1.00 79.62 105 SER A CA 1
ATOM 834 C C . SER A 1 105 ? -0.154 3.955 22.827 1.00 79.62 105 SER A C 1
ATOM 836 O O . SER A 1 105 ? -0.511 4.836 22.033 1.00 79.62 105 SER A O 1
ATOM 838 N N . PRO A 1 106 ? 0.013 2.679 22.430 1.00 86.88 106 PRO A N 1
ATOM 839 C CA . PRO A 1 106 ? -0.261 2.248 21.072 1.00 86.88 106 PRO A CA 1
ATOM 840 C C . PRO A 1 106 ? -1.731 2.482 20.747 1.00 86.88 106 PRO A C 1
ATOM 842 O O . PRO A 1 106 ? -2.641 2.089 21.479 1.00 86.88 106 PRO A O 1
ATOM 845 N N . SER A 1 107 ? -1.980 3.146 19.628 1.00 89.38 107 SER A N 1
ATOM 846 C CA . SER A 1 107 ? -3.332 3.405 19.144 1.00 89.38 107 SER A CA 1
ATOM 847 C C . SER A 1 107 ? -3.327 3.642 17.642 1.00 89.38 107 SER A C 1
ATOM 849 O O . SER A 1 107 ? -2.276 3.888 17.059 1.00 89.38 107 SER A O 1
ATOM 851 N N . ILE A 1 108 ? -4.494 3.558 17.005 1.00 92.19 108 ILE A N 1
ATOM 852 C CA . ILE A 1 108 ? -4.633 3.833 15.573 1.00 92.19 108 ILE A CA 1
ATOM 853 C C . ILE A 1 108 ? -5.330 5.182 15.417 1.00 92.19 108 ILE A C 1
ATOM 855 O O . ILE A 1 108 ? -6.458 5.355 15.877 1.00 92.19 108 ILE A O 1
ATOM 859 N N . LEU A 1 109 ? -4.646 6.139 14.792 1.00 91.56 109 LEU A N 1
ATOM 860 C CA . LEU A 1 109 ? -5.152 7.490 14.538 1.00 91.56 109 LEU A CA 1
ATOM 861 C C . LEU A 1 109 ? -5.922 7.572 13.225 1.00 91.56 109 LEU A C 1
ATOM 863 O O . LEU A 1 109 ? -6.980 8.189 13.176 1.00 91.56 109 LEU A O 1
ATOM 867 N N . SER A 1 110 ? -5.415 6.928 12.180 1.00 93.69 110 SER A N 1
ATOM 868 C CA . SER A 1 110 ? -6.084 6.821 10.887 1.00 93.69 110 SER A CA 1
ATOM 869 C C . SER A 1 110 ? -5.664 5.551 10.166 1.00 93.69 110 SER A C 1
ATOM 871 O O . SER A 1 110 ? -4.628 4.951 10.470 1.00 93.69 110 SER A O 1
ATOM 873 N N . ALA A 1 111 ? -6.505 5.111 9.234 1.00 96.44 111 ALA A N 1
ATOM 874 C CA . ALA A 1 111 ? -6.223 3.957 8.397 1.00 96.44 111 ALA A CA 1
ATOM 875 C C . ALA A 1 111 ? -6.707 4.189 6.964 1.00 96.44 111 ALA A C 1
ATOM 877 O O . ALA A 1 111 ? -7.780 4.760 6.749 1.00 96.44 111 ALA A O 1
ATOM 878 N N . CYS A 1 112 ? -5.945 3.717 5.981 1.00 96.81 112 CYS A N 1
ATOM 879 C CA . CYS A 1 112 ? -6.375 3.715 4.589 1.00 96.81 112 CYS A CA 1
ATOM 880 C C . CYS A 1 112 ? -5.968 2.440 3.846 1.00 96.81 112 CYS A C 1
ATOM 882 O O . CYS A 1 112 ? -5.031 1.739 4.230 1.00 96.81 112 CYS A O 1
ATOM 884 N N . LEU A 1 113 ? -6.710 2.139 2.778 1.00 97.69 113 LEU A N 1
ATOM 885 C CA . LEU A 1 113 ? -6.484 0.991 1.904 1.00 97.69 113 LEU A CA 1
ATOM 886 C C . LEU A 1 113 ? -6.241 1.479 0.481 1.00 97.69 113 LEU A C 1
ATOM 888 O O . LEU A 1 113 ? -7.141 2.049 -0.142 1.00 97.69 113 LEU A O 1
ATOM 892 N N . VAL A 1 114 ? -5.038 1.227 -0.027 1.00 98.00 114 VAL A N 1
ATOM 893 C CA . VAL A 1 114 ? -4.594 1.646 -1.358 1.00 98.00 114 VAL A CA 1
ATOM 894 C C . VAL A 1 114 ? -4.232 0.416 -2.179 1.00 98.00 114 VAL A C 1
ATOM 896 O O . VAL A 1 114 ? -3.514 -0.463 -1.709 1.00 98.00 114 VAL A O 1
ATOM 899 N N . ALA A 1 115 ? -4.717 0.346 -3.414 1.00 97.50 115 ALA A N 1
ATOM 900 C CA . ALA A 1 115 ? -4.346 -0.685 -4.378 1.00 97.50 115 ALA A CA 1
ATOM 901 C C . ALA A 1 115 ? -3.505 -0.072 -5.499 1.00 97.50 115 ALA A C 1
ATOM 903 O O . ALA A 1 115 ? -3.849 1.005 -5.978 1.00 97.50 115 ALA A O 1
ATOM 904 N N . MET A 1 116 ? -2.432 -0.741 -5.924 1.00 97.00 116 MET A N 1
ATOM 905 C CA . MET A 1 116 ? -1.581 -0.297 -7.033 1.00 97.00 116 MET A CA 1
ATOM 906 C C . MET A 1 116 ? -1.507 -1.370 -8.121 1.00 97.00 116 MET A C 1
ATOM 908 O O . MET A 1 116 ? -1.095 -2.494 -7.852 1.00 97.00 116 MET A O 1
ATOM 912 N N . GLU A 1 117 ? -1.894 -1.030 -9.346 1.00 95.44 117 GLU A N 1
ATOM 913 C CA . GLU A 1 117 ? -1.986 -1.926 -10.507 1.00 95.44 117 GLU A CA 1
ATOM 914 C C . GLU A 1 117 ? -1.318 -1.291 -11.742 1.00 95.44 117 GLU A C 1
ATOM 916 O O . GLU A 1 117 ? -1.162 -0.068 -11.782 1.00 95.44 117 GLU A O 1
ATOM 921 N N . PRO A 1 118 ? -0.901 -2.066 -12.758 1.00 94.56 118 PRO A N 1
ATOM 922 C CA . PRO A 1 118 ? -0.344 -1.473 -13.967 1.00 94.56 118 PRO A CA 1
ATOM 923 C C . PRO A 1 118 ? -1.436 -0.805 -14.814 1.00 94.56 118 PRO A C 1
ATOM 925 O O . PRO A 1 118 ? -2.566 -1.290 -14.902 1.00 94.56 118 PRO A O 1
ATOM 928 N N . GLN A 1 119 ? -1.087 0.313 -15.455 1.00 91.44 119 GLN A N 1
ATOM 929 C CA . GLN A 1 119 ? -1.996 1.111 -16.277 1.00 91.44 119 GLN A CA 1
ATOM 930 C C . GLN A 1 119 ? -1.569 1.051 -17.747 1.00 91.44 119 GLN A C 1
ATOM 932 O O . GLN A 1 119 ? -0.569 1.641 -18.135 1.00 91.44 119 GLN A O 1
ATOM 937 N N . GLY A 1 120 ? -2.345 0.355 -18.582 1.00 83.19 120 GLY A N 1
ATOM 938 C CA . GLY A 1 120 ? -2.025 0.170 -20.006 1.00 83.19 120 GLY A CA 1
ATOM 939 C C . GLY A 1 120 ? -2.670 1.166 -20.976 1.00 83.19 120 GLY A C 1
ATOM 940 O O . GLY A 1 120 ? -2.402 1.090 -22.168 1.00 83.19 120 GLY A O 1
ATOM 941 N N . SER A 1 121 ? -3.548 2.058 -20.507 1.00 81.44 121 SER A N 1
ATOM 942 C CA . SER A 1 121 ? -4.338 2.941 -21.385 1.00 81.44 121 SER A CA 1
ATOM 943 C C . SER A 1 121 ? -3.700 4.307 -21.650 1.00 81.44 121 SER A C 1
ATOM 945 O O . SER A 1 121 ? -4.294 5.122 -22.351 1.00 81.44 121 SER A O 1
ATOM 947 N N . PHE A 1 122 ? -2.548 4.599 -21.045 1.00 80.25 122 PHE A N 1
ATOM 948 C CA . PHE A 1 122 ? -1.849 5.867 -21.230 1.00 80.25 122 PHE A CA 1
ATOM 949 C C . PHE A 1 122 ? -0.680 5.699 -22.186 1.00 80.25 122 PHE A C 1
ATOM 951 O O . PHE A 1 122 ? 0.111 4.766 -22.076 1.00 80.25 122 PHE A O 1
ATOM 958 N N . VAL A 1 123 ? -0.575 6.641 -23.117 1.00 71.31 123 VAL A N 1
ATOM 959 C CA . VAL A 1 123 ? 0.528 6.733 -24.065 1.00 71.31 123 VAL A CA 1
ATOM 960 C C . VAL A 1 123 ? 1.063 8.152 -23.974 1.00 71.31 123 VAL A C 1
ATOM 962 O O . VAL A 1 123 ? 0.359 9.106 -24.297 1.00 71.31 123 VAL A O 1
ATOM 965 N N . ILE A 1 124 ? 2.303 8.298 -23.508 1.00 71.44 124 ILE A N 1
ATOM 966 C CA . ILE A 1 124 ? 3.025 9.561 -23.655 1.00 71.44 124 ILE A CA 1
ATOM 967 C C . ILE A 1 124 ? 3.602 9.572 -25.066 1.00 71.44 124 ILE A C 1
ATOM 969 O O . ILE A 1 124 ? 4.353 8.675 -25.439 1.00 71.44 124 ILE A O 1
ATOM 973 N N . MET A 1 125 ? 3.230 10.586 -25.840 1.00 73.44 125 MET A N 1
ATOM 974 C CA . MET A 1 125 ? 3.796 10.868 -27.154 1.00 73.44 125 MET A CA 1
ATOM 975 C C . MET A 1 125 ? 4.754 12.060 -27.001 1.00 73.44 125 MET A C 1
ATOM 977 O O . MET A 1 125 ? 4.323 13.208 -27.119 1.00 73.44 125 MET A O 1
ATOM 981 N N . PRO A 1 126 ? 6.037 11.828 -26.663 1.00 64.44 126 PRO A N 1
ATOM 982 C CA . PRO A 1 126 ? 6.981 12.919 -26.408 1.00 64.44 126 PRO A CA 1
ATOM 983 C C . PRO A 1 126 ? 7.202 13.787 -27.656 1.00 64.44 126 PRO A C 1
ATOM 985 O O . PRO A 1 126 ? 7.347 15.001 -27.543 1.00 64.44 126 PRO A O 1
ATOM 988 N N . ASP A 1 127 ? 7.114 13.183 -28.844 1.00 67.50 127 ASP A N 1
ATOM 989 C CA . ASP A 1 127 ? 7.379 13.847 -30.124 1.00 67.50 127 ASP A CA 1
ATOM 990 C C . ASP A 1 127 ? 6.160 14.578 -30.714 1.00 67.50 127 ASP A C 1
ATOM 992 O O . ASP A 1 127 ? 6.277 15.256 -31.732 1.00 67.50 127 ASP A O 1
ATOM 996 N N . SER A 1 128 ? 4.976 14.478 -30.095 1.00 62.47 128 SER A N 1
ATOM 997 C CA . SER A 1 128 ? 3.760 15.153 -30.585 1.00 62.47 128 SER A CA 1
ATOM 998 C C . SER A 1 128 ? 3.577 16.576 -30.045 1.00 62.47 128 SER A C 1
ATOM 1000 O O . SER A 1 128 ? 2.544 17.202 -30.287 1.00 62.47 128 SER A O 1
ATOM 1002 N N . VAL A 1 129 ? 4.547 17.104 -29.290 1.00 59.94 129 VAL A N 1
ATOM 1003 C CA . VAL A 1 129 ? 4.492 18.480 -28.781 1.00 59.94 129 VAL A CA 1
ATOM 1004 C C . VAL A 1 129 ? 4.800 19.452 -29.921 1.00 59.94 129 VAL A C 1
ATOM 1006 O O . VAL A 1 129 ? 5.954 19.734 -30.236 1.00 59.94 129 VAL A O 1
ATOM 1009 N N . SER A 1 130 ? 3.753 20.005 -30.532 1.00 55.53 130 SER A N 1
ATOM 1010 C CA . SER A 1 130 ? 3.900 21.106 -31.483 1.00 55.53 130 SER A CA 1
ATOM 1011 C C . SER A 1 130 ? 4.232 22.382 -30.702 1.00 55.53 130 SER A C 1
ATOM 1013 O O . SER A 1 130 ? 3.360 22.996 -30.090 1.00 55.53 130 SER A O 1
ATOM 1015 N N . THR A 1 131 ? 5.488 22.822 -30.730 1.00 57.62 131 THR A N 1
ATOM 1016 C CA . THR A 1 131 ? 6.001 24.040 -30.062 1.00 57.62 131 THR A CA 1
ATOM 1017 C C . THR A 1 131 ? 5.441 25.363 -30.627 1.00 57.62 131 THR A C 1
ATOM 1019 O O . THR A 1 131 ? 5.999 26.432 -30.398 1.00 57.62 131 THR A O 1
ATOM 1022 N N . GLY A 1 132 ? 4.336 25.323 -31.378 1.00 52.97 132 GLY A N 1
ATOM 1023 C CA . GLY A 1 132 ? 3.991 26.340 -32.371 1.00 52.97 132 GLY A CA 1
ATOM 1024 C C . GLY A 1 132 ? 2.816 27.279 -32.083 1.00 52.97 132 GLY A C 1
ATOM 1025 O O . GLY A 1 132 ? 2.488 28.038 -32.985 1.00 52.97 132 GLY A O 1
ATOM 1026 N N . SER A 1 133 ? 2.147 27.271 -30.919 1.00 46.97 133 SER A N 1
ATOM 1027 C CA . SER A 1 133 ? 0.870 28.023 -30.811 1.00 46.97 133 SER A CA 1
ATOM 1028 C C . SER A 1 133 ? 0.537 28.729 -29.484 1.00 46.97 133 SER A C 1
ATOM 1030 O O . SER A 1 133 ? -0.631 29.039 -29.261 1.00 46.97 133 SER A O 1
ATOM 1032 N N . VAL A 1 134 ? 1.501 29.044 -28.608 1.00 50.94 134 VAL A N 1
ATOM 1033 C CA . VAL A 1 134 ? 1.188 29.814 -27.370 1.00 50.94 134 VAL A CA 1
ATOM 1034 C C . VAL A 1 134 ? 1.919 31.161 -27.256 1.00 50.94 134 VAL A C 1
ATOM 1036 O O . VAL A 1 134 ? 1.502 32.012 -26.479 1.00 50.94 134 VAL A O 1
ATOM 1039 N N . PHE A 1 135 ? 2.922 31.454 -28.089 1.00 46.19 135 PHE A N 1
ATOM 1040 C CA . PHE A 1 135 ? 3.682 32.712 -27.994 1.00 46.19 135 PHE A CA 1
ATOM 1041 C C . PHE A 1 135 ? 3.478 33.633 -29.198 1.00 46.19 135 PHE A C 1
ATOM 1043 O O . PHE A 1 135 ? 4.402 33.999 -29.916 1.00 46.19 135 PHE A O 1
ATOM 1050 N N . GLY A 1 136 ? 2.231 34.054 -29.399 1.00 45.84 136 GLY A N 1
ATOM 1051 C CA . GLY A 1 136 ? 1.897 35.181 -30.264 1.00 45.84 136 GLY A CA 1
ATOM 1052 C C . GLY A 1 136 ? 2.053 36.516 -29.537 1.00 45.84 136 GLY A C 1
ATOM 1053 O O . GLY A 1 136 ? 1.048 37.183 -29.326 1.00 45.84 136 GLY A O 1
ATOM 1054 N N . ARG A 1 137 ? 3.271 36.882 -29.109 1.00 46.12 137 ARG A N 1
ATOM 1055 C CA . ARG A 1 137 ? 3.752 38.271 -28.914 1.00 46.12 137 ARG A CA 1
ATOM 1056 C C . ARG A 1 137 ? 5.132 38.274 -28.265 1.00 46.12 137 ARG A C 1
ATOM 1058 O O . ARG A 1 137 ? 5.373 37.588 -27.281 1.00 46.12 137 ARG A O 1
ATOM 1065 N N . SER A 1 138 ? 6.006 39.086 -28.847 1.00 45.78 138 SER A N 1
ATOM 1066 C CA . SER A 1 138 ? 7.391 39.338 -28.475 1.00 45.78 138 SER A CA 1
ATOM 1067 C C . SER A 1 138 ? 7.637 39.436 -26.971 1.00 45.78 138 SER A C 1
ATOM 1069 O O . SER A 1 138 ? 7.530 40.504 -26.376 1.00 45.78 138 SER A O 1
ATOM 1071 N N . THR A 1 139 ? 8.107 38.343 -26.393 1.00 39.22 139 THR A N 1
ATOM 1072 C CA . THR A 1 139 ? 9.179 38.383 -25.411 1.00 39.22 139 THR A CA 1
ATOM 1073 C C . THR A 1 139 ? 10.184 37.323 -25.828 1.00 39.22 139 THR A C 1
ATOM 1075 O O . THR A 1 139 ? 9.901 36.130 -25.848 1.00 39.22 139 THR A O 1
ATOM 1078 N N . THR A 1 140 ? 11.391 37.758 -26.168 1.00 41.91 140 THR A N 1
ATOM 1079 C CA . THR A 1 140 ? 12.594 36.922 -26.150 1.00 41.91 140 THR A CA 1
ATOM 1080 C C . THR A 1 140 ? 12.921 36.568 -24.696 1.00 41.91 140 THR A C 1
ATOM 1082 O O . THR A 1 140 ? 13.991 36.887 -24.184 1.00 41.91 140 THR A O 1
ATOM 1085 N N . LEU A 1 141 ? 11.961 35.976 -23.987 1.00 41.62 141 LEU A N 1
ATOM 1086 C CA . LEU A 1 141 ? 12.245 35.209 -22.797 1.00 41.62 141 LEU A CA 1
ATOM 1087 C C . LEU A 1 141 ? 12.908 33.953 -23.318 1.00 41.62 141 LEU A C 1
ATOM 1089 O O . LEU A 1 141 ? 12.337 33.247 -24.147 1.00 41.62 141 LEU A O 1
ATOM 1093 N N . ASN A 1 142 ? 14.137 33.736 -22.865 1.00 39.62 142 ASN A N 1
ATOM 1094 C CA . ASN A 1 142 ? 14.790 32.447 -22.880 1.00 39.62 142 ASN A CA 1
ATOM 1095 C C . ASN A 1 142 ? 13.748 31.384 -22.522 1.00 39.62 142 ASN A C 1
ATOM 1097 O O . ASN A 1 142 ? 13.558 31.041 -21.359 1.00 39.62 142 ASN A O 1
ATOM 1101 N N . MET A 1 143 ? 13.165 30.777 -23.549 1.00 39.94 143 MET A N 1
ATOM 1102 C CA . MET A 1 143 ? 12.842 29.371 -23.544 1.00 39.94 143 MET A CA 1
ATOM 1103 C C . MET A 1 143 ? 14.203 28.665 -23.569 1.00 39.94 143 MET A C 1
ATOM 1105 O O . MET A 1 143 ? 14.537 27.922 -24.486 1.00 39.94 143 MET A O 1
ATOM 1109 N N . GLN A 1 144 ? 15.004 28.897 -22.513 1.00 39.78 144 GLN A N 1
ATOM 1110 C CA . GLN A 1 144 ? 15.587 27.792 -21.790 1.00 39.78 144 GLN A CA 1
ATOM 1111 C C . GLN A 1 144 ? 14.392 26.879 -21.631 1.00 39.78 144 GLN A C 1
ATOM 1113 O O . GLN A 1 144 ? 13.516 27.104 -20.798 1.00 39.78 144 GLN A O 1
ATOM 1118 N N . THR A 1 145 ? 14.278 25.952 -22.581 1.00 41.91 145 THR A N 1
ATOM 1119 C CA . THR A 1 145 ? 13.841 24.605 -22.324 1.00 41.91 145 THR A CA 1
ATOM 1120 C C . THR A 1 145 ? 13.833 24.465 -20.818 1.00 41.91 145 THR A C 1
ATOM 1122 O O . THR A 1 145 ? 14.909 24.484 -20.206 1.00 41.91 145 THR A O 1
ATOM 1125 N N . SER A 1 146 ? 12.650 24.410 -20.209 1.00 38.62 146 SER A N 1
ATOM 1126 C CA . SER A 1 146 ? 12.546 23.720 -18.941 1.00 38.62 146 SER A CA 1
ATOM 1127 C C . SER A 1 146 ? 12.887 22.279 -19.312 1.00 38.62 146 SER A C 1
ATOM 1129 O O . SER A 1 146 ? 12.033 21.418 -19.481 1.00 38.62 146 SER A O 1
ATOM 1131 N N . GLN A 1 147 ? 14.178 22.055 -19.580 1.00 40.59 147 GLN A N 1
ATOM 1132 C CA . GLN A 1 147 ? 14.843 20.827 -19.319 1.00 40.59 147 GLN A CA 1
ATOM 1133 C C . GLN A 1 147 ? 14.602 20.764 -17.822 1.00 40.59 147 GLN A C 1
ATOM 1135 O O . GLN A 1 147 ? 15.377 21.254 -17.009 1.00 40.59 147 GLN A O 1
ATOM 1140 N N . LEU A 1 148 ? 13.505 20.114 -17.462 1.00 39.97 148 LEU A N 1
ATOM 1141 C CA . LEU A 1 148 ? 13.628 18.987 -16.575 1.00 39.97 148 LEU A CA 1
ATOM 1142 C C . LEU A 1 148 ? 14.709 18.079 -17.192 1.00 39.97 148 LEU A C 1
ATOM 1144 O O . LEU A 1 148 ? 14.428 17.005 -17.710 1.00 39.97 148 LEU A O 1
ATOM 1148 N N . SER A 1 149 ? 15.961 18.549 -17.204 1.00 43.16 149 SER A N 1
ATOM 1149 C CA . SER A 1 149 ? 17.126 17.721 -17.128 1.00 43.16 149 SER A CA 1
ATOM 1150 C C . SER A 1 149 ? 16.981 17.152 -15.734 1.00 43.16 149 SER A C 1
ATOM 1152 O O . SER A 1 149 ? 17.528 17.642 -14.750 1.00 43.16 149 SER A O 1
ATOM 1154 N N . THR A 1 150 ? 16.180 16.090 -15.645 1.00 45.88 150 THR A N 1
ATOM 1155 C CA . THR A 1 150 ? 16.578 14.993 -14.785 1.00 45.88 150 THR A CA 1
ATOM 1156 C C . THR A 1 150 ? 18.081 14.869 -15.023 1.00 45.88 150 THR A C 1
ATOM 1158 O O . THR A 1 150 ? 18.460 14.780 -16.204 1.00 45.88 150 THR A O 1
ATOM 1161 N N . PRO A 1 151 ? 18.955 14.974 -14.006 1.00 45.38 151 PRO A N 1
ATOM 1162 C CA . PRO A 1 151 ? 20.328 14.548 -14.220 1.00 45.38 151 PRO A CA 1
ATOM 1163 C C . PRO A 1 151 ? 20.217 13.209 -14.947 1.00 45.38 151 PRO A C 1
ATOM 1165 O O . PRO A 1 151 ? 19.393 12.373 -14.568 1.00 45.38 151 PRO A O 1
ATOM 1168 N N . GLN A 1 152 ? 20.902 13.068 -16.083 1.00 51.84 152 GLN A N 1
ATOM 1169 C CA . GLN A 1 152 ? 20.772 11.881 -16.942 1.00 51.84 152 GLN A CA 1
ATOM 1170 C C . GLN A 1 152 ? 21.069 10.582 -16.161 1.00 51.84 152 GLN A C 1
ATOM 1172 O O . GLN A 1 152 ? 20.735 9.494 -16.618 1.00 51.84 152 GLN A O 1
ATOM 1177 N N . ASP A 1 153 ? 21.604 10.740 -14.952 1.00 55.91 153 ASP A N 1
ATOM 1178 C CA . ASP A 1 153 ? 21.986 9.742 -13.973 1.00 55.91 153 ASP A CA 1
ATOM 1179 C C . ASP A 1 153 ? 20.889 9.388 -12.939 1.00 55.91 153 ASP A C 1
ATOM 1181 O O . ASP A 1 153 ? 21.166 8.629 -12.016 1.00 55.91 153 ASP A O 1
ATOM 1185 N N . THR A 1 154 ? 19.656 9.926 -12.999 1.00 63.22 154 THR A N 1
ATOM 1186 C CA . THR A 1 154 ? 18.637 9.644 -11.957 1.00 63.22 154 THR A CA 1
ATOM 1187 C C . THR A 1 154 ? 17.214 9.487 -12.498 1.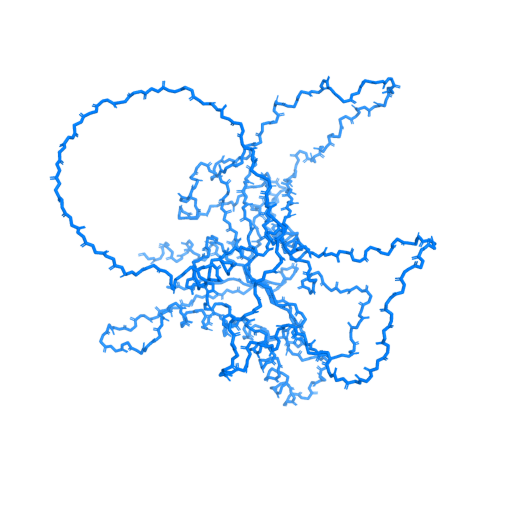00 63.22 154 THR A C 1
ATOM 1189 O O . THR A 1 154 ? 16.688 10.352 -13.204 1.00 63.22 154 THR A O 1
ATOM 1192 N N . SER A 1 155 ? 16.541 8.394 -12.117 1.00 82.44 155 SER A N 1
ATOM 1193 C CA . SER A 1 155 ? 15.142 8.156 -12.481 1.00 82.44 155 SER A CA 1
ATOM 1194 C C . SER A 1 155 ? 14.181 9.212 -11.926 1.00 82.44 155 SER A C 1
ATOM 1196 O O . SER A 1 155 ? 14.292 9.688 -10.797 1.00 82.44 155 SER A O 1
ATOM 1198 N N . CYS A 1 156 ? 13.154 9.528 -12.710 1.00 88.12 156 CYS A N 1
ATOM 1199 C CA . CYS A 1 156 ? 12.116 10.488 -12.372 1.00 88.12 156 CYS A CA 1
ATOM 1200 C C . CYS A 1 156 ? 10.782 9.775 -12.141 1.00 88.12 156 CYS A C 1
ATOM 1202 O O . CYS A 1 156 ? 10.445 8.830 -12.856 1.00 88.12 156 CYS A O 1
ATOM 1204 N N . THR A 1 157 ? 10.007 10.249 -11.164 1.00 93.06 157 THR A N 1
ATOM 1205 C CA . THR A 1 157 ? 8.627 9.811 -10.933 1.00 93.06 157 THR A CA 1
ATOM 1206 C C . THR A 1 157 ? 7.703 11.019 -10.896 1.00 93.06 157 THR A C 1
ATOM 1208 O O . THR A 1 157 ? 7.899 11.926 -10.091 1.00 93.06 157 THR A O 1
ATOM 1211 N N . HIS A 1 158 ? 6.657 10.987 -11.715 1.00 93.19 158 HIS A N 1
ATOM 1212 C CA . HIS A 1 158 ? 5.559 11.943 -11.691 1.00 93.19 158 HIS A CA 1
ATOM 1213 C C . HIS A 1 158 ? 4.353 11.323 -10.980 1.00 93.19 158 HIS A C 1
ATOM 1215 O O . HIS A 1 158 ? 3.958 10.193 -11.277 1.00 93.19 158 HIS A O 1
ATOM 1221 N N . ILE A 1 159 ? 3.768 12.075 -10.044 1.00 96.12 159 ILE A N 1
ATOM 1222 C CA . ILE A 1 159 ? 2.601 11.666 -9.256 1.00 96.12 159 ILE A CA 1
ATOM 1223 C C . ILE A 1 159 ? 1.452 12.623 -9.565 1.00 96.12 159 ILE A C 1
ATOM 1225 O O . ILE A 1 159 ? 1.526 13.820 -9.276 1.00 96.12 159 ILE A O 1
ATOM 1229 N N . LEU A 1 160 ? 0.382 12.079 -10.137 1.00 94.69 160 LEU A N 1
ATOM 1230 C CA . LEU A 1 160 ? -0.862 12.788 -10.430 1.00 94.69 160 LEU A CA 1
ATOM 1231 C C . LEU A 1 160 ? -1.964 12.179 -9.574 1.00 94.69 160 LEU A C 1
ATOM 1233 O O . LEU A 1 160 ? -2.084 10.959 -9.547 1.00 94.69 160 LEU A O 1
ATOM 1237 N N . VAL A 1 161 ? -2.763 12.990 -8.885 1.00 96.12 161 VAL A N 1
ATOM 1238 C CA . VAL A 1 161 ? -3.868 12.493 -8.054 1.00 96.12 161 VAL A CA 1
ATOM 1239 C C . VAL A 1 161 ? -5.124 13.298 -8.329 1.00 96.12 161 VAL A C 1
ATOM 1241 O O . VAL A 1 161 ? -5.082 14.524 -8.381 1.00 96.12 161 VAL A O 1
ATOM 1244 N N . PHE A 1 162 ? -6.233 12.586 -8.487 1.00 93.69 162 PHE A N 1
ATOM 1245 C CA . PHE A 1 162 ? -7.541 13.120 -8.815 1.00 93.69 162 PHE A CA 1
ATOM 1246 C C . PHE A 1 162 ? -8.577 12.583 -7.819 1.00 93.69 162 PHE A C 1
ATOM 1248 O O . PHE A 1 162 ? -8.594 11.375 -7.545 1.00 93.69 162 PHE A O 1
ATOM 1255 N N . PRO A 1 163 ? -9.455 13.437 -7.268 1.00 90.31 163 PRO A N 1
ATOM 1256 C CA . PRO A 1 163 ? -10.627 12.960 -6.546 1.00 90.31 163 PRO A CA 1
ATOM 1257 C C . PRO A 1 163 ? -11.551 12.210 -7.514 1.00 90.31 163 PRO A C 1
ATOM 1259 O O . PRO A 1 163 ? -11.580 12.494 -8.710 1.00 90.31 163 PRO A O 1
ATOM 1262 N N . THR A 1 164 ? -12.295 11.235 -6.997 1.00 85.44 164 THR A N 1
ATOM 1263 C CA . THR A 1 164 ? -13.252 10.444 -7.808 1.00 85.44 164 THR A CA 1
ATOM 1264 C C . THR A 1 164 ? -14.699 10.716 -7.425 1.00 85.44 164 THR A C 1
ATOM 1266 O O . THR A 1 164 ? -15.595 10.525 -8.241 1.00 85.44 164 THR A O 1
ATOM 1269 N N . SER A 1 165 ? -14.932 11.242 -6.225 1.00 65.44 165 SER A N 1
ATOM 1270 C CA . SER A 1 165 ? -16.240 11.690 -5.771 1.00 65.44 165 SER A CA 1
ATOM 1271 C C . SER A 1 165 ? -16.644 13.029 -6.397 1.00 65.44 165 SER A C 1
ATOM 1273 O O . SER A 1 165 ? -15.924 14.022 -6.318 1.00 65.44 165 SER A O 1
ATOM 1275 N N . ALA A 1 166 ? -17.867 13.067 -6.930 1.00 47.69 166 ALA A N 1
ATOM 1276 C CA . ALA A 1 166 ? -18.611 14.274 -7.285 1.00 47.69 166 ALA A CA 1
ATOM 1277 C C . ALA A 1 166 ? -19.357 14.861 -6.069 1.00 47.69 166 ALA A C 1
ATOM 1279 O O . ALA A 1 166 ? -20.501 15.296 -6.187 1.00 47.69 166 ALA A O 1
ATOM 1280 N N . SER A 1 167 ? -18.760 14.851 -4.871 1.00 47.56 167 SER A N 1
ATOM 1281 C CA . SER A 1 167 ? -19.343 15.622 -3.773 1.00 47.56 167 SER A CA 1
ATOM 1282 C C . SER A 1 167 ? -19.146 17.095 -4.111 1.00 47.56 167 SER A C 1
ATOM 1284 O O . SER A 1 167 ? -18.036 17.612 -3.972 1.00 47.56 167 SER A O 1
ATOM 1286 N N . VAL A 1 168 ? -20.207 17.757 -4.580 1.00 36.22 168 VAL A N 1
ATOM 1287 C CA . VAL A 1 168 ? -20.290 19.217 -4.629 1.00 36.22 168 VAL A CA 1
ATOM 1288 C C . VAL A 1 168 ? -20.178 19.690 -3.186 1.00 36.22 168 VAL A C 1
ATOM 1290 O O . VAL A 1 168 ? -21.167 19.846 -2.477 1.00 36.22 168 VAL A O 1
ATOM 1293 N N . GLN A 1 169 ? -18.952 19.873 -2.710 1.00 34.91 169 GLN A N 1
ATOM 1294 C CA . GLN A 1 169 ? -18.726 20.780 -1.609 1.00 34.91 169 GLN A CA 1
ATOM 1295 C C . GLN A 1 169 ? -19.061 22.142 -2.196 1.00 34.91 169 GLN A C 1
ATOM 1297 O O . GLN A 1 169 ? -18.266 22.719 -2.939 1.00 34.91 169 GLN A O 1
ATOM 1302 N N . VAL A 1 170 ? -20.285 22.615 -1.945 1.00 31.62 170 VAL A N 1
ATOM 1303 C CA . VAL A 1 170 ? -20.579 24.037 -2.059 1.00 31.62 170 VAL A CA 1
ATOM 1304 C C . VAL A 1 170 ? -19.607 24.683 -1.088 1.00 31.62 170 VAL A C 1
ATOM 1306 O O . VAL A 1 170 ? -19.826 24.697 0.120 1.00 31.62 170 VAL A O 1
ATOM 1309 N N . ALA A 1 171 ? -18.469 25.126 -1.613 1.00 29.44 171 ALA A N 1
ATOM 1310 C CA . ALA A 1 171 ? -17.632 26.064 -0.917 1.00 29.44 171 ALA A CA 1
ATOM 1311 C C . ALA A 1 171 ? -18.553 27.250 -0.645 1.00 29.44 171 ALA A C 1
ATOM 1313 O O . ALA A 1 171 ? -18.924 27.978 -1.567 1.00 29.44 171 ALA A O 1
ATOM 1314 N N . SER A 1 172 ? -18.967 27.426 0.608 1.00 31.36 172 SER A N 1
ATOM 1315 C CA . SER A 1 172 ? -19.350 28.736 1.106 1.00 31.36 172 SER A CA 1
ATOM 1316 C C . SER A 1 172 ? -18.090 29.586 0.998 1.00 31.36 172 SER A C 1
ATOM 1318 O O . SER A 1 172 ? -17.297 29.689 1.932 1.00 31.36 172 SER A O 1
ATOM 1320 N N . ALA A 1 173 ? -17.830 30.062 -0.216 1.00 29.22 173 ALA A N 1
ATOM 1321 C CA . ALA A 1 173 ? -16.723 30.921 -0.518 1.00 29.22 173 ALA A CA 1
ATOM 1322 C C . ALA A 1 173 ? -16.993 32.217 0.231 1.00 29.22 173 ALA A C 1
ATOM 1324 O O . ALA A 1 173 ? -17.965 32.923 -0.037 1.00 29.22 173 ALA A O 1
ATOM 1325 N N . THR A 1 174 ? -16.140 32.489 1.209 1.00 30.22 174 THR A N 1
ATOM 1326 C CA . THR A 1 174 ? -16.045 33.752 1.925 1.00 30.22 174 THR A CA 1
ATOM 1327 C C . THR A 1 174 ? -15.574 34.825 0.940 1.00 30.22 174 THR A C 1
ATOM 1329 O O . THR A 1 174 ? -14.424 35.250 0.962 1.00 30.22 174 THR A O 1
ATOM 1332 N N . TYR A 1 175 ? -16.445 35.236 0.021 1.00 30.59 175 TYR A N 1
ATOM 1333 C CA . TYR A 1 175 ? -16.279 36.470 -0.729 1.00 30.59 175 TYR A CA 1
ATOM 1334 C C . TYR A 1 175 ? -16.962 37.573 0.067 1.00 30.59 175 TYR A C 1
ATOM 1336 O O . TYR A 1 175 ? -18.186 37.638 0.176 1.00 30.59 175 TYR A O 1
ATOM 1344 N N . THR A 1 176 ? -16.133 38.432 0.651 1.00 29.64 176 THR A N 1
ATOM 1345 C CA . THR A 1 176 ? -16.512 39.767 1.101 1.00 29.64 176 THR A CA 1
ATOM 1346 C C . THR A 1 176 ? -17.192 40.489 -0.059 1.00 29.64 176 THR A C 1
ATOM 1348 O O . THR A 1 176 ? -16.524 40.971 -0.972 1.00 29.64 176 THR A O 1
ATOM 1351 N N . THR A 1 177 ? -18.518 40.540 -0.031 1.00 28.56 177 THR A N 1
ATOM 1352 C CA . THR A 1 177 ? -19.299 41.409 -0.907 1.00 28.56 177 THR A CA 1
ATOM 1353 C C . THR A 1 177 ? -20.282 42.139 -0.016 1.00 28.56 177 THR A C 1
ATOM 1355 O O . THR A 1 177 ? -21.180 41.546 0.576 1.00 28.56 177 THR A O 1
ATOM 1358 N N . GLU A 1 178 ? -20.003 43.421 0.164 1.00 28.22 178 GLU A N 1
ATOM 1359 C CA . GLU A 1 178 ? -20.833 44.370 0.884 1.00 28.22 178 GLU A CA 1
ATOM 1360 C C . GLU A 1 178 ? -22.230 44.446 0.239 1.00 28.22 178 GLU A C 1
ATOM 1362 O O . GLU A 1 178 ? -22.346 44.486 -0.983 1.00 28.22 178 GLU A O 1
ATOM 1367 N N . ASN A 1 179 ? -23.267 44.505 1.081 1.00 30.67 179 ASN A N 1
ATOM 1368 C CA . ASN A 1 179 ? -24.647 44.907 0.777 1.00 30.67 179 ASN A CA 1
ATOM 1369 C C . ASN A 1 179 ? -25.398 44.167 -0.349 1.00 30.67 179 ASN A C 1
ATOM 1371 O O . ASN A 1 179 ? -25.439 44.627 -1.489 1.00 30.67 179 ASN A O 1
ATOM 1375 N N . LEU A 1 180 ? -26.196 43.163 0.033 1.00 29.12 180 LEU A N 1
ATOM 1376 C CA . LEU A 1 180 ? -27.620 43.179 -0.320 1.00 29.12 180 LEU A CA 1
ATOM 1377 C C . LEU A 1 180 ? -28.443 42.375 0.701 1.00 29.12 180 LEU A C 1
ATOM 1379 O O . LEU A 1 180 ? -28.397 41.147 0.739 1.00 29.12 180 LEU A O 1
ATOM 1383 N N . ASP A 1 181 ? -29.185 43.107 1.529 1.00 27.30 181 ASP A N 1
ATOM 1384 C CA . ASP A 1 181 ? -30.288 42.616 2.353 1.00 27.30 181 ASP A CA 1
ATOM 1385 C C . ASP A 1 181 ? -31.328 41.897 1.489 1.00 27.30 181 ASP A C 1
ATOM 1387 O O . ASP A 1 181 ? -31.943 42.534 0.639 1.00 27.30 181 ASP A O 1
ATOM 1391 N N . LEU A 1 182 ? -31.613 40.627 1.780 1.00 33.50 182 LEU A N 1
ATOM 1392 C CA . LEU A 1 182 ? -32.981 40.107 1.751 1.00 33.50 182 LEU A CA 1
ATOM 1393 C C . LEU A 1 182 ? -33.140 39.078 2.873 1.00 33.50 182 LEU A C 1
ATOM 1395 O O . LEU A 1 182 ? -32.651 37.952 2.826 1.00 33.50 182 LEU A O 1
ATOM 1399 N N . ALA A 1 183 ? -33.817 39.547 3.912 1.00 28.61 183 ALA A N 1
ATOM 1400 C CA . ALA A 1 183 ? -34.136 38.860 5.141 1.00 28.61 183 ALA A CA 1
ATOM 1401 C C . ALA A 1 183 ? -35.077 37.667 4.932 1.00 28.61 183 ALA A C 1
ATOM 1403 O O . ALA A 1 183 ? -36.152 37.832 4.369 1.00 28.61 183 ALA A O 1
ATOM 1404 N N . PHE A 1 184 ? -34.733 36.527 5.532 1.00 27.44 184 PHE A N 1
ATOM 1405 C CA . PHE A 1 184 ? -35.693 35.653 6.210 1.00 27.44 184 PHE A CA 1
ATOM 1406 C C . PHE A 1 184 ? -35.022 35.071 7.452 1.00 27.44 184 PHE A C 1
ATOM 1408 O O . PHE A 1 184 ? -34.530 33.948 7.467 1.00 27.44 184 PHE A O 1
ATOM 1415 N N . ASN A 1 185 ? -34.985 35.890 8.499 1.00 30.53 185 ASN A N 1
ATOM 1416 C CA . ASN A 1 185 ? -34.859 35.400 9.859 1.00 30.53 185 ASN A CA 1
ATOM 1417 C C . ASN A 1 185 ? -36.276 35.068 10.353 1.00 30.53 185 ASN A C 1
ATOM 1419 O O . ASN A 1 185 ? -37.159 35.927 10.271 1.00 30.53 185 ASN A O 1
ATOM 1423 N N . PRO A 1 186 ? -36.488 33.866 10.898 1.00 32.62 186 PRO A N 1
ATOM 1424 C CA . PRO A 1 186 ? -37.120 33.831 12.199 1.00 32.62 186 PRO A CA 1
ATOM 1425 C C . PRO A 1 186 ? -36.292 32.974 13.155 1.00 32.62 186 PRO A C 1
ATOM 1427 O O . PRO A 1 186 ? -36.246 31.750 13.058 1.00 32.62 186 PRO A O 1
ATOM 1430 N N . ASN A 1 187 ? -35.698 33.648 14.138 1.00 27.48 187 ASN A N 1
ATOM 1431 C CA . ASN A 1 187 ? -35.492 33.090 15.462 1.00 27.48 187 ASN A CA 1
ATOM 1432 C C . ASN A 1 187 ? -36.811 32.446 15.909 1.00 27.48 187 ASN A C 1
ATOM 1434 O O . ASN A 1 187 ? -37.798 33.173 16.026 1.00 27.48 187 ASN A O 1
ATOM 1438 N N . ASN A 1 188 ? -36.816 31.149 16.214 1.00 28.36 188 ASN A N 1
ATOM 1439 C CA . ASN A 1 188 ? -37.222 30.698 17.541 1.00 28.36 188 ASN A CA 1
ATOM 1440 C C . ASN A 1 188 ? -36.883 29.219 17.787 1.00 28.36 188 ASN A C 1
ATOM 1442 O O . ASN A 1 188 ? -37.123 28.376 16.932 1.00 28.36 188 ASN A O 1
ATOM 1446 N N . ASP A 1 189 ? -36.426 28.981 19.012 1.00 27.80 189 ASP A N 1
ATOM 1447 C CA . ASP A 1 189 ? -36.494 27.768 19.828 1.00 27.80 189 ASP A CA 1
ATOM 1448 C C . ASP A 1 189 ? -35.799 26.472 19.390 1.00 27.80 189 ASP A C 1
ATOM 1450 O O . ASP A 1 189 ? -35.921 25.951 18.287 1.00 27.80 189 ASP A O 1
ATOM 1454 N N . GLY A 1 190 ? -35.016 25.965 20.343 1.00 37.62 190 GLY A N 1
ATOM 1455 C CA . GLY A 1 190 ? -34.045 24.912 20.148 1.00 37.62 190 GLY A CA 1
ATOM 1456 C C . GLY A 1 190 ? -34.641 23.522 19.997 1.00 37.62 190 GLY A C 1
ATOM 1457 O O . GLY A 1 190 ? -35.586 23.143 20.680 1.00 37.62 190 GLY A O 1
ATOM 1458 N N . ALA A 1 191 ? -33.984 22.745 19.149 1.00 32.88 191 ALA A N 1
ATOM 1459 C CA . ALA A 1 191 ? -33.826 21.309 19.268 1.00 32.88 191 ALA A CA 1
ATOM 1460 C C . ALA A 1 191 ? -32.649 20.903 18.371 1.00 32.88 191 ALA A C 1
ATOM 1462 O O . ALA A 1 191 ? -32.404 21.511 17.330 1.00 32.88 191 ALA A O 1
ATOM 1463 N N . ASP A 1 192 ? -31.902 19.922 18.850 1.00 34.94 192 ASP A N 1
ATOM 1464 C CA . ASP A 1 192 ? -30.675 19.342 18.320 1.00 34.94 192 ASP A CA 1
ATOM 1465 C C . ASP A 1 192 ? -30.493 19.370 16.792 1.00 34.94 192 ASP A C 1
ATOM 1467 O O . ASP A 1 192 ? -31.298 18.854 16.016 1.00 34.94 192 ASP A O 1
ATOM 1471 N N . GLY A 1 193 ? -29.346 19.907 16.363 1.00 37.38 193 GLY A N 1
ATOM 1472 C CA . GLY A 1 193 ? -28.822 19.756 15.008 1.00 37.38 193 GLY A CA 1
ATOM 1473 C C . GLY A 1 193 ? -28.358 18.321 14.771 1.00 37.38 193 GLY A C 1
ATOM 1474 O O . GLY A 1 193 ? -27.165 18.025 14.820 1.00 37.38 193 GLY A O 1
ATOM 1475 N N . MET A 1 194 ? -29.312 17.428 14.529 1.00 39.69 194 MET A N 1
ATOM 1476 C CA . MET A 1 194 ? -29.062 16.046 14.144 1.00 39.69 194 MET A CA 1
ATOM 1477 C C . MET A 1 194 ? -28.708 16.023 12.652 1.00 39.69 194 MET A C 1
ATOM 1479 O O . MET A 1 194 ? -29.524 16.334 11.784 1.00 39.69 194 MET A O 1
ATOM 1483 N N . GLY A 1 195 ? -27.442 15.739 12.347 1.00 37.22 195 GLY A N 1
ATOM 1484 C CA . GLY A 1 195 ? -26.965 15.630 10.974 1.00 37.22 195 GLY A CA 1
ATOM 1485 C C . GLY A 1 195 ? -27.664 14.491 10.230 1.00 37.22 195 GLY A C 1
ATOM 1486 O O . GLY A 1 195 ? -27.938 13.441 10.804 1.00 37.22 195 GLY A O 1
ATOM 1487 N N . ILE A 1 196 ? -27.866 14.681 8.924 1.00 43.91 196 ILE A N 1
ATOM 1488 C CA . ILE A 1 196 ? -28.453 13.747 7.934 1.00 43.91 196 ILE A CA 1
ATOM 1489 C C . ILE A 1 196 ? -27.952 12.286 8.031 1.00 43.91 196 ILE A C 1
ATOM 1491 O O . ILE A 1 196 ? -28.581 11.377 7.499 1.00 43.91 196 ILE A O 1
ATOM 1495 N N . PHE A 1 197 ? -26.838 12.031 8.717 1.00 38.09 197 PHE A N 1
ATOM 1496 C CA . PHE A 1 197 ? -26.266 10.699 8.890 1.00 38.09 197 PHE A CA 1
ATOM 1497 C C . PHE A 1 197 ? -26.871 9.881 10.050 1.00 38.09 197 PHE A C 1
ATOM 1499 O O . PHE A 1 197 ? -26.656 8.672 10.087 1.00 38.09 197 PHE A O 1
ATOM 1506 N N . ASP A 1 198 ? -27.623 10.501 10.968 1.00 38.19 198 ASP A N 1
ATOM 1507 C CA . ASP A 1 198 ? -28.248 9.813 12.117 1.00 38.19 198 ASP A CA 1
ATOM 1508 C C . ASP A 1 198 ? -29.708 9.390 11.852 1.00 38.19 198 ASP A C 1
ATOM 1510 O O . ASP A 1 198 ? -30.314 8.656 12.626 1.00 38.19 198 ASP A O 1
ATOM 1514 N N . LEU A 1 199 ? -30.273 9.800 10.710 1.00 41.06 199 LEU A N 1
ATOM 1515 C CA . LEU A 1 199 ? -31.661 9.508 10.325 1.00 41.06 199 LEU A CA 1
ATOM 1516 C C . LEU A 1 199 ? -31.836 8.153 9.611 1.00 41.06 199 LEU A C 1
ATOM 1518 O O . LEU A 1 199 ? -32.914 7.849 9.112 1.00 41.06 199 LEU A O 1
ATOM 1522 N N . LEU A 1 200 ? -30.776 7.341 9.534 1.00 42.16 200 LEU A N 1
ATOM 1523 C CA . LEU A 1 200 ? -30.799 6.007 8.917 1.00 42.16 200 LEU A CA 1
ATOM 1524 C C . LEU A 1 200 ? -30.768 4.858 9.943 1.00 42.16 200 LEU A C 1
ATOM 1526 O O . LEU A 1 200 ? -30.670 3.701 9.537 1.00 42.16 200 LEU A O 1
ATOM 1530 N N . ASP A 1 201 ? -30.850 5.155 11.248 1.00 39.59 201 ASP A N 1
ATOM 1531 C CA . ASP A 1 201 ? -30.817 4.153 12.335 1.00 39.59 201 ASP A CA 1
ATOM 1532 C C . ASP A 1 201 ? -32.110 4.101 13.173 1.00 39.59 201 ASP A C 1
ATOM 1534 O O . ASP A 1 201 ? -32.114 3.654 14.318 1.00 39.59 201 ASP A O 1
ATOM 1538 N N . THR A 1 202 ? -33.241 4.532 12.609 1.00 37.59 202 THR A N 1
ATOM 1539 C CA . THR A 1 202 ? -34.566 4.260 13.187 1.00 37.59 202 THR A CA 1
ATOM 1540 C C . THR A 1 202 ? -35.372 3.399 12.225 1.00 37.59 202 THR A C 1
ATOM 1542 O O . THR A 1 202 ? -35.670 3.791 11.101 1.00 37.59 202 THR A O 1
ATOM 1545 N N . GLY A 1 203 ? -35.651 2.172 12.663 1.00 39.12 203 GLY A N 1
ATOM 1546 C CA . GLY A 1 203 ? -36.621 1.299 12.024 1.00 39.12 203 GLY A CA 1
ATOM 1547 C C . GLY A 1 203 ? -38.050 1.778 12.281 1.00 39.12 203 GLY A C 1
ATOM 1548 O O . GLY A 1 203 ? -38.332 2.334 13.340 1.00 39.12 203 GLY A O 1
ATOM 1549 N N . ASP A 1 204 ? -38.898 1.461 11.307 1.00 40.19 204 ASP A N 1
ATOM 1550 C CA . ASP A 1 204 ? -40.353 1.629 11.217 1.00 40.19 204 ASP A CA 1
ATOM 1551 C C . ASP A 1 204 ? -40.939 3.039 10.988 1.00 40.19 204 ASP A C 1
ATOM 1553 O O . ASP A 1 204 ? -40.690 3.996 11.714 1.00 40.19 204 ASP A O 1
ATOM 1557 N N . ASP A 1 205 ? -41.792 3.059 9.953 1.00 43.50 205 ASP A N 1
ATOM 1558 C CA . ASP A 1 205 ? -42.871 3.991 9.602 1.00 43.50 205 ASP A CA 1
ATOM 1559 C C . ASP A 1 205 ? -42.548 5.468 9.350 1.00 43.50 205 ASP A C 1
ATOM 1561 O O . ASP A 1 205 ? -42.750 6.294 10.232 1.00 43.50 205 ASP A O 1
ATOM 1565 N N . LEU A 1 206 ? -42.241 5.828 8.090 1.00 36.47 206 LEU A N 1
ATOM 1566 C CA . LEU A 1 206 ? -42.590 7.144 7.523 1.00 36.47 206 LEU A CA 1
ATOM 1567 C C . LEU A 1 206 ? -42.948 7.054 6.018 1.00 36.47 206 LEU A C 1
ATOM 1569 O O . LEU A 1 206 ? -42.251 6.413 5.233 1.00 36.47 206 LEU A O 1
ATOM 1573 N N . ASP A 1 207 ? -44.060 7.708 5.665 1.00 33.69 207 ASP A N 1
ATOM 1574 C CA . ASP A 1 207 ? -44.764 7.764 4.369 1.00 33.69 207 ASP A CA 1
ATOM 1575 C C . ASP A 1 207 ? -43.918 8.275 3.174 1.00 33.69 207 ASP A C 1
ATOM 1577 O O . ASP A 1 207 ? -43.039 9.126 3.354 1.00 33.69 207 ASP A O 1
ATOM 1581 N N . PRO A 1 208 ? -44.213 7.859 1.923 1.00 38.09 208 PRO A N 1
ATOM 1582 C CA . PRO A 1 208 ? -43.486 8.294 0.739 1.00 38.09 208 PRO A CA 1
ATOM 1583 C C . PRO A 1 208 ? -44.198 9.470 0.054 1.00 38.09 208 PRO A C 1
ATOM 1585 O O . PRO A 1 208 ? -44.928 9.253 -0.902 1.00 38.09 208 PRO A O 1
ATOM 1588 N N . ASP A 1 209 ? -43.986 10.715 0.495 1.00 34.41 209 ASP A N 1
ATOM 1589 C CA . ASP A 1 209 ? -44.570 11.873 -0.219 1.00 34.41 209 ASP A CA 1
ATOM 1590 C C . ASP A 1 209 ? -43.724 13.162 -0.193 1.00 34.41 209 ASP A C 1
ATOM 1592 O O . ASP A 1 209 ? -44.234 14.281 -0.205 1.00 34.41 209 ASP A O 1
ATOM 1596 N N . ILE A 1 210 ? -42.391 13.035 -0.222 1.00 41.62 210 ILE A N 1
ATOM 1597 C CA . ILE A 1 210 ? -41.495 14.184 -0.458 1.00 41.62 210 ILE A CA 1
ATOM 1598 C C . ILE A 1 210 ? -40.457 13.837 -1.532 1.00 41.62 210 ILE A C 1
ATOM 1600 O O . ILE A 1 210 ? -39.264 13.714 -1.272 1.00 41.62 210 ILE A O 1
ATOM 1604 N N . ILE A 1 211 ? -40.911 13.689 -2.778 1.00 39.44 211 ILE A N 1
ATOM 1605 C CA . ILE A 1 211 ? -40.053 13.819 -3.964 1.00 39.44 211 ILE A CA 1
ATOM 1606 C C . ILE A 1 211 ? -40.802 14.668 -4.985 1.00 39.44 211 ILE A C 1
ATOM 1608 O O . ILE A 1 211 ? -41.667 14.162 -5.689 1.00 39.44 211 ILE A O 1
ATOM 1612 N N . ASN A 1 212 ? -40.477 15.959 -5.059 1.00 35.88 212 ASN A N 1
ATOM 1613 C CA . ASN A 1 212 ? -40.642 16.768 -6.271 1.00 35.88 212 ASN A CA 1
ATOM 1614 C C . ASN A 1 212 ? -40.130 18.187 -6.029 1.00 35.88 212 ASN A C 1
ATOM 1616 O O . ASN A 1 212 ? -40.949 19.040 -5.734 1.00 35.88 212 ASN A O 1
ATOM 1620 N N . ILE A 1 213 ? -38.822 18.441 -6.182 1.00 32.88 213 ILE A N 1
ATOM 1621 C CA . ILE A 1 213 ? -38.297 19.631 -6.887 1.00 32.88 213 ILE A CA 1
ATOM 1622 C C . ILE A 1 213 ? -36.869 19.309 -7.381 1.00 32.88 213 ILE A C 1
ATOM 1624 O O . ILE A 1 213 ? -35.887 19.557 -6.689 1.00 32.88 213 ILE A O 1
ATOM 1628 N N . LEU A 1 214 ? -36.735 18.785 -8.602 1.00 31.50 214 LEU A N 1
ATOM 1629 C CA . LEU A 1 214 ? -35.511 18.916 -9.404 1.00 31.50 214 LEU A CA 1
ATOM 1630 C C . LEU A 1 214 ? -35.912 19.517 -10.763 1.00 31.50 214 LEU A C 1
ATOM 1632 O O . LEU A 1 214 ? -36.829 18.988 -11.394 1.00 31.50 214 LEU A O 1
ATOM 1636 N N . PRO A 1 215 ? -35.286 20.611 -11.236 1.00 30.19 215 PRO A N 1
ATOM 1637 C CA . PRO A 1 215 ? -35.533 21.111 -12.581 1.00 30.19 215 PRO A CA 1
ATOM 1638 C C . PRO A 1 215 ? -34.903 20.180 -13.629 1.00 30.19 215 PRO A C 1
ATOM 1640 O O . PRO A 1 215 ? -33.766 19.728 -13.489 1.00 30.19 215 PRO A O 1
ATOM 1643 N N . ALA A 1 216 ? -35.675 19.900 -14.680 1.00 30.58 216 ALA A N 1
ATOM 1644 C CA . ALA A 1 216 ? -35.326 19.031 -15.798 1.00 30.58 216 ALA A CA 1
ATOM 1645 C C . ALA A 1 216 ? -34.021 19.448 -16.505 1.00 30.58 216 ALA A C 1
ATOM 1647 O O . ALA A 1 216 ? -33.799 20.622 -16.803 1.00 30.58 216 ALA A O 1
ATOM 1648 N N . SER A 1 217 ? -33.173 18.465 -16.816 1.00 28.20 217 SER A N 1
ATOM 1649 C CA . SER A 1 217 ? -31.964 18.641 -17.627 1.00 28.20 217 SER A CA 1
ATOM 1650 C C . SER A 1 217 ? -32.314 18.948 -19.094 1.00 28.20 217 SER A C 1
ATOM 1652 O O . SER A 1 217 ? -33.225 18.317 -19.635 1.00 28.20 217 SER A O 1
ATOM 1654 N N . PRO A 1 218 ? -31.592 19.849 -19.789 1.00 31.03 218 PRO A N 1
ATOM 1655 C CA . PRO A 1 218 ? -31.798 20.049 -21.214 1.00 31.03 218 PRO A CA 1
ATOM 1656 C C . PRO A 1 218 ? -31.155 18.909 -22.014 1.00 31.03 218 PRO A C 1
ATOM 1658 O O . PRO A 1 218 ? -29.954 18.654 -21.943 1.00 31.03 218 PRO A O 1
ATOM 1661 N N . THR A 1 219 ? -31.988 18.234 -22.801 1.00 40.25 219 THR A N 1
ATOM 1662 C CA . THR A 1 219 ? -31.617 17.304 -23.870 1.00 40.25 219 THR A CA 1
ATOM 1663 C C . THR A 1 219 ? -30.990 18.050 -25.050 1.00 40.25 219 THR A C 1
ATOM 1665 O O . THR A 1 219 ? -31.572 19.019 -25.536 1.00 40.25 219 THR A O 1
ATOM 1668 N N . GLY A 1 220 ? -29.861 17.565 -25.571 1.00 26.50 220 GLY A N 1
ATOM 1669 C CA . GLY A 1 220 ? -29.290 18.077 -26.820 1.00 26.50 220 GLY A CA 1
ATOM 1670 C C . GLY A 1 220 ? -27.961 17.430 -27.203 1.00 26.50 220 GLY A C 1
ATOM 1671 O O . GLY A 1 220 ? -26.910 18.039 -27.044 1.00 26.50 220 GLY A O 1
ATOM 1672 N N . SER A 1 221 ? -27.995 16.202 -27.721 1.00 29.69 221 SER A N 1
ATOM 1673 C CA . SER A 1 221 ? -26.868 15.593 -28.439 1.00 29.69 221 SER A CA 1
ATOM 1674 C C . SER A 1 221 ? -26.989 15.872 -29.947 1.00 29.69 221 SER A C 1
ATOM 1676 O O . SER A 1 221 ? -28.081 15.713 -30.499 1.00 29.69 221 SER A O 1
ATOM 1678 N N . PRO A 1 222 ? -25.911 16.255 -30.662 1.00 32.19 222 PRO A N 1
ATOM 1679 C CA . PRO A 1 222 ? -25.920 16.252 -32.117 1.00 32.19 222 PRO A CA 1
ATOM 1680 C C . PRO A 1 222 ? -25.671 14.840 -32.655 1.00 32.19 222 PRO A C 1
ATOM 1682 O O . PRO A 1 222 ? -24.785 14.111 -32.211 1.00 32.19 222 PRO A O 1
ATOM 1685 N N . VAL A 1 223 ? -26.487 14.497 -33.643 1.00 33.34 223 VAL A N 1
ATOM 1686 C CA . VAL A 1 223 ? -26.517 13.266 -34.430 1.00 33.34 223 VAL A CA 1
ATOM 1687 C C . VAL A 1 223 ? -25.457 13.326 -35.539 1.00 33.34 223 VAL A C 1
ATOM 1689 O O . VAL A 1 223 ? -25.346 14.357 -36.194 1.00 33.34 223 VAL A O 1
ATOM 1692 N N . HIS A 1 224 ? -24.717 12.231 -35.767 1.00 31.27 224 HIS A N 1
ATOM 1693 C CA . HIS A 1 224 ? -24.526 11.545 -37.065 1.00 31.27 224 HIS A CA 1
ATOM 1694 C C . HIS A 1 224 ? -23.236 10.704 -37.116 1.00 31.27 224 HIS A C 1
ATOM 1696 O O . HIS A 1 224 ? -22.122 11.195 -36.963 1.00 31.27 224 HIS A O 1
ATOM 1702 N N . SER A 1 225 ? -23.398 9.428 -37.466 1.00 32.00 225 SER A N 1
ATOM 1703 C CA . SER A 1 225 ? -22.380 8.589 -38.108 1.00 32.00 225 SER A CA 1
ATOM 1704 C C . SER A 1 225 ? -23.057 7.845 -39.269 1.00 32.00 225 SER A C 1
ATOM 1706 O O . SER A 1 225 ? -24.160 7.336 -39.067 1.00 32.00 225 SER A O 1
ATOM 1708 N N . PRO A 1 226 ? -22.463 7.752 -40.470 1.00 35.41 226 PRO A N 1
ATOM 1709 C CA . PRO A 1 226 ? -22.799 6.715 -41.447 1.00 35.41 226 PRO A CA 1
ATOM 1710 C C . PRO A 1 226 ? -21.857 5.518 -41.189 1.00 35.41 226 PRO A C 1
ATOM 1712 O O . PRO A 1 226 ? -20.675 5.716 -40.944 1.00 35.41 226 PRO A O 1
ATOM 1715 N N . GLY A 1 227 ? -22.238 4.245 -41.142 1.00 27.50 227 GLY A N 1
ATOM 1716 C CA . GLY A 1 227 ? -23.309 3.512 -41.800 1.00 27.50 227 GLY A CA 1
ATOM 1717 C C . GLY A 1 227 ? -22.652 2.382 -42.608 1.00 27.50 227 GLY A C 1
ATOM 1718 O O . GLY A 1 227 ? -22.089 2.657 -43.660 1.00 27.50 227 GLY A O 1
ATOM 1719 N N . SER A 1 228 ? -22.706 1.123 -42.143 1.00 29.09 228 SER A N 1
ATOM 1720 C CA . SER A 1 228 ? -22.532 -0.049 -43.023 1.00 29.09 228 SER A CA 1
ATOM 1721 C C . SER A 1 228 ? -23.273 -1.297 -42.512 1.00 29.09 228 SER A C 1
ATOM 1723 O O . SER A 1 228 ? -22.891 -1.941 -41.538 1.00 29.09 228 SER A O 1
ATOM 1725 N N . HIS A 1 229 ? -24.351 -1.575 -43.234 1.00 29.20 229 HIS A N 1
ATOM 1726 C CA . HIS A 1 229 ? -25.178 -2.767 -43.412 1.00 29.20 229 HIS A CA 1
ATOM 1727 C C . HIS A 1 229 ? -24.660 -4.156 -42.976 1.00 29.20 229 HIS A C 1
ATOM 1729 O O . HIS A 1 229 ? -23.601 -4.600 -43.404 1.00 29.20 229 HIS A O 1
ATOM 1735 N N . TYR A 1 230 ? -25.551 -4.912 -42.320 1.00 31.17 230 TYR A N 1
ATOM 1736 C CA . TYR A 1 230 ? -25.721 -6.363 -42.500 1.00 31.17 230 TYR A CA 1
ATOM 1737 C C . TYR A 1 230 ? -27.213 -6.662 -42.741 1.00 31.17 230 TYR A C 1
ATOM 1739 O O . TYR A 1 230 ? -28.043 -6.146 -41.987 1.00 31.17 230 TYR A O 1
ATOM 1747 N N . PRO A 1 231 ? -27.597 -7.467 -43.752 1.00 45.22 231 PRO A N 1
ATOM 1748 C CA . PRO A 1 231 ? -28.983 -7.868 -43.938 1.00 45.22 231 PRO A CA 1
ATOM 1749 C C . PRO A 1 231 ? -29.280 -9.255 -43.335 1.00 45.22 231 PRO A C 1
ATOM 1751 O O . PRO A 1 231 ? -28.654 -10.247 -43.679 1.00 45.22 231 PRO A O 1
ATOM 1754 N N . HIS A 1 232 ? -30.311 -9.258 -42.489 1.00 34.81 232 HIS A N 1
ATOM 1755 C CA . HIS A 1 232 ? -31.556 -10.034 -42.612 1.00 34.81 232 HIS A CA 1
ATOM 1756 C C . HIS A 1 232 ? -31.619 -11.559 -42.364 1.00 34.81 232 HIS A C 1
ATOM 1758 O O . HIS A 1 232 ? -30.904 -12.355 -42.961 1.00 34.81 232 HIS A O 1
ATOM 1764 N N . GLY A 1 233 ? -32.651 -11.920 -41.582 1.00 28.66 233 GLY A N 1
ATOM 1765 C CA . GLY A 1 233 ? -33.268 -13.246 -41.415 1.00 28.66 233 GLY A CA 1
ATOM 1766 C C . GLY A 1 233 ? -33.429 -13.596 -39.927 1.00 28.66 233 GLY A C 1
ATOM 1767 O O . GLY A 1 233 ? -32.433 -13.668 -39.226 1.00 28.66 233 GLY A O 1
ATOM 1768 N N . GLY A 1 234 ? -34.597 -13.803 -39.319 1.00 29.53 234 GLY A N 1
ATOM 1769 C CA . GLY A 1 234 ? -35.975 -13.921 -39.783 1.00 29.53 234 GLY A CA 1
ATOM 1770 C C . GLY A 1 234 ? -36.712 -14.928 -38.878 1.00 29.53 234 GLY A C 1
ATOM 1771 O O . GLY A 1 234 ? -36.247 -16.051 -38.732 1.00 29.53 234 GLY A O 1
ATOM 1772 N N . ASP A 1 235 ? -37.865 -14.505 -38.353 1.00 30.36 235 ASP A N 1
ATOM 1773 C CA . ASP A 1 235 ? -39.010 -15.301 -37.865 1.00 30.36 235 ASP A CA 1
ATOM 1774 C C . ASP A 1 235 ? -39.145 -15.744 -36.378 1.00 30.36 235 ASP A C 1
ATOM 1776 O O . ASP A 1 235 ? -38.201 -15.783 -35.596 1.00 30.36 235 ASP A O 1
ATOM 1780 N N . ALA A 1 236 ? -40.412 -15.963 -36.000 1.00 32.88 236 ALA A N 1
ATOM 1781 C CA . ALA A 1 236 ? -41.130 -15.484 -34.816 1.00 32.88 236 ALA A CA 1
ATOM 1782 C C . ALA A 1 236 ? -41.424 -16.508 -33.689 1.00 32.88 236 ALA A C 1
ATOM 1784 O O . ALA A 1 236 ? -41.356 -17.715 -33.895 1.00 32.88 236 ALA A O 1
ATOM 1785 N N . GLY A 1 237 ? -41.926 -16.024 -32.530 1.00 28.83 237 GLY A N 1
ATOM 1786 C CA . GLY A 1 237 ? -42.846 -16.820 -31.690 1.00 28.83 237 GLY A CA 1
ATOM 1787 C C . GLY A 1 237 ? -42.928 -16.565 -30.168 1.00 28.83 237 GLY A C 1
ATOM 1788 O O . GLY A 1 237 ? -42.230 -17.223 -29.415 1.00 28.83 237 GLY A O 1
ATOM 1789 N N . LYS A 1 238 ? -43.908 -15.739 -29.748 1.00 32.84 238 LYS A N 1
ATOM 1790 C CA . LYS A 1 238 ? -44.758 -15.780 -28.517 1.00 32.84 238 LYS A CA 1
ATOM 1791 C C . LYS A 1 238 ? -44.156 -15.848 -27.088 1.00 32.84 238 LYS A C 1
ATOM 1793 O O . LYS A 1 238 ? -43.538 -16.831 -26.707 1.00 32.84 238 LYS A O 1
ATOM 1798 N N . GLY A 1 239 ? -44.618 -14.933 -26.218 1.00 28.39 239 GLY A N 1
ATOM 1799 C CA . GLY A 1 239 ? -44.722 -15.165 -24.763 1.00 28.39 239 GLY A CA 1
ATOM 1800 C C . GLY A 1 239 ? -44.983 -13.910 -23.917 1.00 28.39 239 GLY A C 1
ATOM 1801 O O . GLY A 1 239 ? -44.079 -13.112 -23.722 1.00 28.39 239 GLY A O 1
ATOM 1802 N N . GLN A 1 240 ? -46.216 -13.746 -23.423 1.00 33.75 240 GLN A N 1
ATOM 1803 C CA . GLN A 1 240 ? -46.645 -12.743 -22.431 1.00 33.75 240 GLN A CA 1
ATOM 1804 C C . GLN A 1 240 ? -46.024 -12.995 -21.045 1.00 33.75 240 GLN A C 1
ATOM 1806 O O . GLN A 1 240 ? -45.820 -14.148 -20.671 1.00 33.75 240 GLN A O 1
ATOM 1811 N N . GLY A 1 241 ? -45.840 -11.934 -20.251 1.00 29.58 241 GLY A N 1
ATOM 1812 C CA . GLY A 1 241 ? -45.558 -12.034 -18.816 1.00 29.58 241 GLY A CA 1
ATOM 1813 C C . GLY A 1 241 ? -45.142 -10.699 -18.202 1.00 29.58 241 GLY A C 1
ATOM 1814 O O . GLY A 1 241 ? -43.963 -10.367 -18.183 1.00 29.58 241 GLY A O 1
ATOM 1815 N N . THR A 1 242 ? -46.128 -9.934 -17.741 1.00 36.78 242 THR A N 1
ATOM 1816 C CA . THR A 1 242 ? -45.988 -8.788 -16.833 1.00 36.78 242 THR A CA 1
ATOM 1817 C C . THR A 1 242 ? -45.452 -9.214 -15.458 1.00 36.78 242 THR A C 1
ATOM 1819 O O . THR A 1 242 ? -45.553 -10.380 -15.087 1.00 36.78 242 THR A O 1
ATOM 1822 N N . ASP A 1 243 ? -44.945 -8.226 -14.714 1.00 34.84 243 ASP A N 1
ATOM 1823 C CA . ASP A 1 243 ? -44.609 -8.232 -13.278 1.00 34.84 243 ASP A CA 1
ATOM 1824 C C . ASP A 1 243 ? -43.210 -8.738 -12.884 1.00 34.84 243 ASP A C 1
ATOM 1826 O O . ASP A 1 243 ? -43.035 -9.921 -12.595 1.00 34.84 243 ASP A O 1
ATOM 1830 N N . ARG A 1 244 ? -42.227 -7.811 -12.812 1.00 35.97 244 ARG A N 1
ATOM 1831 C CA . ARG A 1 244 ? -41.089 -7.772 -11.844 1.00 35.97 244 ARG A CA 1
ATOM 1832 C C . ARG A 1 244 ? -39.985 -6.767 -12.214 1.00 35.97 244 ARG A C 1
ATOM 1834 O O . ARG A 1 244 ? -38.807 -7.103 -12.267 1.00 35.97 244 ARG A O 1
ATOM 1841 N N . LEU A 1 245 ? -40.335 -5.511 -12.440 1.00 37.47 245 LEU A N 1
ATOM 1842 C CA . LEU A 1 245 ? -39.354 -4.422 -12.433 1.00 37.47 245 LEU A CA 1
ATOM 1843 C C . LEU A 1 245 ? -39.865 -3.404 -11.419 1.00 37.47 245 LEU A C 1
ATOM 1845 O O . LEU A 1 245 ? -41.078 -3.260 -11.328 1.00 37.47 245 LEU A O 1
ATOM 1849 N N . LEU A 1 246 ? -38.967 -2.742 -10.685 1.00 39.28 246 LEU A N 1
ATOM 1850 C CA . LEU A 1 246 ? -39.205 -1.831 -9.545 1.00 39.28 246 LEU A CA 1
ATOM 1851 C C . LEU A 1 246 ? -38.971 -2.441 -8.145 1.00 39.28 246 LEU A C 1
ATOM 1853 O O . LEU A 1 246 ? -39.836 -2.343 -7.285 1.00 39.28 246 LEU A O 1
ATOM 1857 N N . SER A 1 247 ? -37.793 -3.028 -7.880 1.00 38.31 247 SER A N 1
ATOM 1858 C CA . SER A 1 247 ? -37.232 -3.063 -6.504 1.00 38.31 247 SER A CA 1
ATOM 1859 C C . SER A 1 247 ? -35.748 -3.482 -6.407 1.00 38.31 247 SER A C 1
ATOM 1861 O O . SER A 1 247 ? -35.349 -4.064 -5.400 1.00 38.31 247 SER A O 1
ATOM 1863 N N . THR A 1 248 ? -34.916 -3.241 -7.426 1.00 37.75 248 THR A N 1
ATOM 1864 C CA . THR A 1 248 ? -33.483 -3.629 -7.390 1.00 37.75 248 THR A CA 1
ATOM 1865 C C . THR A 1 248 ? -32.498 -2.511 -7.723 1.00 37.75 248 THR A C 1
ATOM 1867 O O . THR A 1 248 ? -31.326 -2.642 -7.395 1.00 37.75 248 THR A O 1
ATOM 1870 N N . GLU A 1 249 ? -32.939 -1.384 -8.286 1.00 35.41 249 GLU A N 1
ATOM 1871 C CA . GLU A 1 249 ? -32.002 -0.348 -8.751 1.00 35.41 249 GLU A CA 1
ATOM 1872 C C . GLU A 1 249 ? -31.380 0.470 -7.602 1.00 35.41 249 GLU A C 1
ATOM 1874 O O . GLU A 1 249 ? -30.193 0.779 -7.652 1.00 35.41 249 GLU A O 1
ATOM 1879 N N . SER A 1 250 ? -32.100 0.716 -6.500 1.00 37.47 250 SER A N 1
ATOM 1880 C CA . SER A 1 250 ? -31.581 1.529 -5.384 1.00 37.47 250 SER A CA 1
ATOM 1881 C C . SER A 1 250 ? -30.510 0.828 -4.535 1.00 37.47 250 SER A C 1
ATOM 1883 O O . SER A 1 250 ? -29.570 1.467 -4.061 1.00 37.47 250 SER A O 1
ATOM 1885 N N . HIS A 1 251 ? -30.598 -0.494 -4.353 1.00 39.16 251 HIS A N 1
ATOM 1886 C CA . HIS A 1 251 ? -29.568 -1.261 -3.640 1.00 39.16 251 HIS A CA 1
ATOM 1887 C C . HIS A 1 251 ? -28.331 -1.501 -4.523 1.00 39.16 251 HIS A C 1
ATOM 1889 O O . HIS A 1 251 ? -27.199 -1.500 -4.026 1.00 39.16 251 HIS A O 1
ATOM 1895 N N . ASP A 1 252 ? -28.523 -1.663 -5.834 1.00 38.97 252 ASP A N 1
ATOM 1896 C CA . ASP A 1 252 ? -27.422 -1.812 -6.785 1.00 38.97 252 ASP A CA 1
ATOM 1897 C C . ASP A 1 252 ? -26.638 -0.501 -6.949 1.00 38.97 252 ASP A C 1
ATOM 1899 O O . ASP A 1 252 ? -25.411 -0.527 -6.934 1.00 38.97 252 ASP A O 1
ATOM 1903 N N . GLU A 1 253 ? -27.284 0.668 -6.979 1.00 39.94 253 GLU A N 1
ATOM 1904 C CA . GLU A 1 253 ? -26.575 1.957 -7.019 1.00 39.94 253 GLU A CA 1
ATOM 1905 C C . GLU A 1 253 ? -25.746 2.234 -5.753 1.00 39.94 253 GLU A C 1
ATOM 1907 O O . GLU A 1 253 ? -24.577 2.606 -5.861 1.00 39.94 253 GLU A O 1
ATOM 1912 N N . VAL A 1 254 ? -26.271 1.970 -4.550 1.00 45.34 254 VAL A N 1
ATOM 1913 C CA . VAL A 1 254 ? -25.524 2.163 -3.287 1.00 45.34 254 VAL A CA 1
ATOM 1914 C C . VAL A 1 254 ? -24.360 1.170 -3.158 1.00 45.34 254 VAL A C 1
ATOM 1916 O O . VAL A 1 254 ? -23.267 1.531 -2.711 1.00 45.34 254 VAL A O 1
ATOM 1919 N N . THR A 1 255 ? -24.545 -0.078 -3.599 1.00 46.72 255 THR A N 1
ATOM 1920 C CA . THR A 1 255 ? -23.457 -1.069 -3.629 1.00 46.72 255 THR A CA 1
ATOM 1921 C C . THR A 1 255 ? -22.440 -0.821 -4.743 1.00 46.72 255 THR A C 1
ATOM 1923 O O . THR A 1 255 ? -21.287 -1.226 -4.584 1.00 46.72 255 THR A O 1
ATOM 1926 N N . ASN A 1 256 ? -22.813 -0.130 -5.825 1.00 48.72 256 ASN A N 1
ATOM 1927 C CA . ASN A 1 256 ? -21.910 0.312 -6.892 1.00 48.72 256 ASN A CA 1
ATOM 1928 C C . ASN A 1 256 ? -21.144 1.597 -6.527 1.00 48.72 256 ASN A C 1
ATOM 1930 O O . ASN A 1 256 ? -19.966 1.712 -6.861 1.00 48.72 256 ASN A O 1
ATOM 1934 N N . ILE A 1 257 ? -21.737 2.523 -5.767 1.00 50.28 257 ILE A N 1
ATOM 1935 C CA . ILE A 1 257 ? -21.040 3.709 -5.230 1.00 50.28 257 ILE A CA 1
ATOM 1936 C C . ILE A 1 257 ? -19.925 3.292 -4.256 1.00 50.28 257 ILE A C 1
ATOM 1938 O O . ILE A 1 257 ? -18.829 3.842 -4.304 1.00 50.28 257 ILE A O 1
ATOM 1942 N N . LEU A 1 258 ? -20.141 2.239 -3.458 1.00 53.94 258 LEU A N 1
ATOM 1943 C CA . LEU A 1 258 ? -19.107 1.614 -2.616 1.00 53.94 258 LEU A CA 1
ATOM 1944 C C . LEU A 1 258 ? -17.966 0.935 -3.407 1.00 53.94 258 LEU A C 1
ATOM 1946 O O . LEU A 1 258 ? -16.988 0.492 -2.802 1.00 53.94 258 LEU A O 1
ATOM 1950 N N . GLN A 1 259 ? -18.085 0.799 -4.733 1.00 65.38 259 GLN A N 1
ATOM 1951 C CA . GLN A 1 259 ? -17.055 0.190 -5.587 1.00 65.38 259 GLN A CA 1
ATOM 1952 C C . GLN A 1 259 ? -16.143 1.219 -6.251 1.00 65.38 259 GLN A C 1
ATOM 1954 O O . GLN A 1 259 ? -15.033 0.862 -6.658 1.00 65.38 259 GLN A O 1
ATOM 1959 N N . GLN A 1 260 ? -16.577 2.476 -6.367 1.00 82.50 260 GLN A N 1
ATOM 1960 C CA . GLN A 1 260 ? -15.708 3.518 -6.893 1.00 82.50 260 GLN A CA 1
ATOM 1961 C C . GLN A 1 260 ? -14.629 3.843 -5.853 1.00 82.50 260 GLN A C 1
ATOM 1963 O O . GLN A 1 260 ? -14.933 3.976 -4.665 1.00 82.50 260 GLN A O 1
ATOM 1968 N N . PRO A 1 261 ? -13.350 3.935 -6.256 1.00 91.50 261 PRO A N 1
ATOM 1969 C CA . PRO A 1 261 ? -12.332 4.441 -5.353 1.00 91.50 261 PRO A CA 1
ATOM 1970 C C . PRO A 1 261 ? -12.689 5.870 -4.917 1.00 91.50 261 PRO A C 1
ATOM 1972 O O . PRO A 1 261 ? -13.440 6.571 -5.583 1.00 91.50 261 PRO A O 1
ATOM 1975 N N . LEU A 1 262 ? -12.152 6.282 -3.775 1.00 92.75 262 LEU A N 1
ATOM 1976 C CA . LEU A 1 262 ? -12.296 7.612 -3.187 1.00 92.75 262 LEU A CA 1
ATOM 1977 C C . LEU A 1 262 ? -11.377 8.641 -3.862 1.00 92.75 262 LEU A C 1
ATOM 1979 O O . LEU A 1 262 ? -11.688 9.833 -3.932 1.00 92.75 262 LEU A O 1
ATOM 1983 N N . ALA A 1 263 ? -10.228 8.183 -4.358 1.00 95.56 263 ALA A N 1
ATOM 1984 C CA . ALA A 1 263 ? -9.306 8.947 -5.188 1.00 95.56 263 ALA A CA 1
ATOM 1985 C C . ALA A 1 263 ? -8.558 8.005 -6.139 1.00 95.56 263 ALA A C 1
ATOM 1987 O O . ALA A 1 263 ? -8.307 6.837 -5.815 1.00 95.56 263 ALA A O 1
ATOM 1988 N N . LEU A 1 264 ? -8.160 8.540 -7.290 1.00 95.81 264 LEU A N 1
ATOM 1989 C CA . LEU A 1 264 ? -7.308 7.873 -8.266 1.00 95.81 264 LEU A CA 1
ATOM 1990 C C . LEU A 1 264 ? -5.973 8.596 -8.368 1.00 95.81 264 LEU A C 1
ATOM 1992 O O . LEU A 1 264 ? -5.918 9.817 -8.466 1.00 95.81 264 LEU A O 1
ATOM 1996 N N . GLY A 1 265 ? -4.895 7.828 -8.371 1.00 96.50 265 GLY A N 1
ATOM 1997 C CA . GLY A 1 265 ? -3.540 8.310 -8.548 1.00 96.50 265 GLY A CA 1
ATOM 1998 C C . GLY A 1 265 ? -2.876 7.626 -9.732 1.00 96.50 265 GLY A C 1
ATOM 1999 O O . GLY A 1 265 ? -3.127 6.454 -10.001 1.00 96.50 265 GLY A O 1
ATOM 2000 N N . TYR A 1 266 ? -2.003 8.342 -10.423 1.00 96.12 266 TYR A N 1
ATOM 2001 C CA . TYR A 1 266 ? -1.144 7.796 -11.460 1.00 96.12 266 TYR A CA 1
ATOM 2002 C C . TYR A 1 266 ? 0.305 8.057 -11.085 1.00 96.12 266 TYR A C 1
ATOM 2004 O O . TYR A 1 266 ? 0.704 9.191 -10.817 1.00 96.12 266 TYR A O 1
ATOM 2012 N N . PHE A 1 267 ? 1.065 6.972 -11.046 1.00 95.44 267 PHE A N 1
ATOM 2013 C CA . PHE A 1 267 ? 2.461 6.920 -10.662 1.00 95.44 267 PHE A CA 1
ATOM 2014 C C . PHE A 1 267 ? 3.259 6.548 -11.912 1.00 95.44 267 PHE A C 1
ATOM 2016 O O . PHE A 1 267 ? 3.264 5.394 -12.345 1.00 95.44 267 PHE A O 1
ATOM 2023 N N . VAL A 1 268 ? 3.859 7.561 -12.536 1.00 94.12 268 VAL A N 1
ATOM 2024 C CA . VAL A 1 268 ? 4.555 7.444 -13.822 1.00 94.12 268 VAL A CA 1
ATOM 2025 C C . VAL A 1 268 ? 6.047 7.555 -13.570 1.00 94.12 268 VAL A C 1
ATOM 2027 O O . VAL A 1 268 ? 6.523 8.631 -13.215 1.00 94.12 268 VAL A O 1
ATOM 2030 N N . SER A 1 269 ? 6.786 6.461 -13.726 1.00 92.62 269 SER A N 1
ATOM 2031 C CA . SER A 1 269 ? 8.204 6.408 -13.361 1.00 92.62 269 SER A CA 1
ATOM 2032 C C . SER A 1 269 ? 9.085 5.969 -14.521 1.00 92.62 269 SER A C 1
ATOM 2034 O O . SER A 1 269 ? 8.741 5.047 -15.253 1.00 92.62 269 SER A O 1
ATOM 2036 N N . THR A 1 270 ? 10.246 6.603 -14.680 1.00 91.44 270 THR A N 1
ATOM 2037 C CA . THR A 1 270 ? 11.295 6.108 -15.584 1.00 91.44 270 THR A CA 1
ATOM 2038 C C . THR A 1 270 ? 12.133 4.995 -14.947 1.00 91.44 270 THR A C 1
ATOM 2040 O O . THR A 1 270 ? 12.843 4.287 -15.659 1.00 91.44 270 THR A O 1
ATOM 2043 N N . ALA A 1 271 ? 12.018 4.784 -13.627 1.00 91.25 271 ALA A N 1
ATOM 2044 C CA . ALA A 1 271 ? 12.542 3.589 -12.975 1.00 91.25 271 ALA A CA 1
ATOM 2045 C C . ALA A 1 271 ? 11.647 2.380 -13.273 1.00 91.25 271 ALA A C 1
ATOM 2047 O O . ALA A 1 271 ? 10.420 2.471 -13.331 1.00 91.25 271 ALA A O 1
ATOM 2048 N N . LYS A 1 272 ? 12.273 1.214 -13.434 1.00 90.94 272 LYS A N 1
ATOM 2049 C CA . LYS A 1 272 ? 11.572 -0.055 -13.672 1.00 90.94 272 LYS A CA 1
ATOM 2050 C C . LYS A 1 272 ? 10.880 -0.521 -12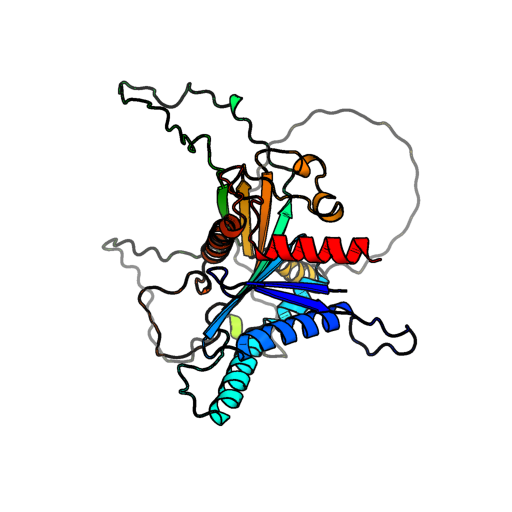.389 1.00 90.94 272 LYS A C 1
ATOM 2052 O O . LYS A 1 272 ? 11.341 -0.208 -11.303 1.00 90.94 272 LYS A O 1
ATOM 2057 N N . ALA A 1 273 ? 9.834 -1.341 -12.479 1.00 92.00 273 ALA A N 1
ATOM 2058 C CA . ALA A 1 273 ? 9.243 -1.979 -11.291 1.00 92.00 273 ALA A CA 1
ATOM 2059 C C . ALA A 1 273 ? 10.082 -3.149 -10.733 1.00 92.00 273 ALA A C 1
ATOM 2061 O O . ALA A 1 273 ? 9.892 -3.555 -9.586 1.00 92.00 273 ALA A O 1
ATOM 2062 N N . GLY A 1 274 ? 11.013 -3.690 -11.522 1.00 87.75 274 GLY A N 1
ATOM 2063 C CA . GLY A 1 274 ? 11.683 -4.961 -11.232 1.00 87.75 274 GLY A CA 1
ATOM 2064 C C . GLY A 1 274 ? 10.865 -6.178 -11.702 1.00 87.75 274 GLY A C 1
ATOM 2065 O O . GLY A 1 274 ? 9.847 -6.013 -12.380 1.00 87.75 274 GLY A O 1
ATOM 2066 N N . PRO A 1 275 ? 11.310 -7.410 -11.394 1.00 89.62 275 PRO A N 1
ATOM 2067 C CA . PRO A 1 275 ? 10.668 -8.637 -11.866 1.00 89.62 275 PRO A CA 1
ATOM 2068 C C . PRO A 1 275 ? 9.399 -8.942 -11.059 1.00 89.62 275 PRO A C 1
ATOM 2070 O O . PRO A 1 275 ? 9.448 -9.667 -10.066 1.00 89.62 275 PRO A O 1
ATOM 2073 N N . LEU A 1 276 ? 8.268 -8.359 -11.457 1.00 94.31 276 LEU A N 1
ATOM 2074 C CA . LEU A 1 276 ? 6.952 -8.669 -10.889 1.00 94.31 276 LEU A CA 1
ATOM 2075 C C . LEU A 1 276 ? 6.328 -9.919 -11.539 1.00 94.31 276 LEU A C 1
ATOM 2077 O O . LEU A 1 276 ? 6.669 -10.224 -12.682 1.00 94.31 276 LEU A O 1
ATOM 2081 N N . PRO A 1 277 ? 5.391 -10.611 -10.863 1.00 93.56 277 PRO A N 1
ATOM 2082 C CA . PRO A 1 277 ? 4.785 -11.838 -11.377 1.00 93.56 277 PRO A CA 1
ATOM 2083 C C . PRO A 1 277 ? 3.887 -11.584 -12.593 1.00 93.56 277 PRO A C 1
ATOM 2085 O O . PRO A 1 277 ? 3.224 -10.551 -12.663 1.00 93.56 277 PRO A O 1
ATOM 2088 N N . ASP A 1 278 ? 3.748 -12.568 -13.484 1.00 92.94 278 ASP A N 1
ATOM 2089 C CA . ASP A 1 278 ? 2.947 -12.440 -14.716 1.00 92.94 278 ASP A CA 1
ATOM 2090 C C . ASP A 1 278 ? 1.486 -12.042 -14.457 1.00 92.94 278 ASP A C 1
ATOM 2092 O O . ASP A 1 278 ? 0.892 -11.269 -15.212 1.00 92.94 278 ASP A O 1
ATOM 2096 N N . TRP A 1 279 ? 0.897 -12.509 -13.348 1.00 93.88 279 TRP A N 1
ATOM 2097 C CA . TRP A 1 279 ? -0.474 -12.145 -12.982 1.00 93.88 279 TRP A CA 1
ATOM 2098 C C . TRP A 1 279 ? -0.634 -10.641 -12.731 1.00 93.88 279 TRP A C 1
ATOM 2100 O O . TRP A 1 279 ? -1.724 -10.112 -12.960 1.00 93.88 279 TRP A O 1
ATOM 2110 N N . PHE A 1 280 ? 0.421 -9.942 -12.295 1.00 95.44 280 PHE A N 1
ATOM 2111 C CA . PHE A 1 280 ? 0.384 -8.495 -12.079 1.00 95.44 280 PHE A CA 1
ATOM 2112 C C . PHE A 1 280 ? 0.186 -7.769 -13.409 1.00 95.44 280 PHE A C 1
ATOM 2114 O O . PHE A 1 280 ? -0.644 -6.869 -13.497 1.00 95.44 280 PHE A O 1
ATOM 2121 N N . TRP A 1 281 ? 0.875 -8.227 -14.455 1.00 94.69 281 TRP A N 1
ATOM 2122 C CA . TRP A 1 281 ? 0.831 -7.658 -15.802 1.00 94.69 281 TRP A CA 1
ATOM 2123 C C . TRP A 1 281 ? -0.326 -8.168 -16.660 1.00 94.69 281 TRP A C 1
ATOM 2125 O O . TRP A 1 281 ? -0.532 -7.653 -17.751 1.00 94.69 281 TRP A O 1
ATOM 2135 N N . SER A 1 282 ? -1.107 -9.145 -16.191 1.00 92.94 282 SER A N 1
ATOM 2136 C CA . SER A 1 282 ? -2.151 -9.819 -16.983 1.00 92.94 282 SER A CA 1
ATOM 2137 C C . SER A 1 282 ? -3.153 -8.883 -17.679 1.00 92.94 282 SER A C 1
ATOM 2139 O O . SER A 1 282 ? -3.644 -9.208 -18.756 1.00 92.94 282 SER A O 1
ATOM 2141 N N . ALA A 1 283 ? -3.437 -7.710 -17.102 1.00 90.12 283 ALA A N 1
ATOM 2142 C CA . ALA A 1 283 ? -4.318 -6.708 -17.704 1.00 90.12 283 ALA A CA 1
ATOM 2143 C C . ALA A 1 283 ? -3.662 -5.901 -18.844 1.00 90.12 283 ALA A C 1
ATOM 2145 O O . ALA A 1 283 ? -4.366 -5.373 -19.704 1.00 90.12 283 ALA A O 1
ATOM 2146 N N . CYS A 1 284 ? -2.335 -5.775 -18.841 1.00 91.12 284 CYS A N 1
ATOM 2147 C CA . CYS A 1 284 ? -1.550 -5.056 -19.843 1.00 91.12 284 CYS A CA 1
ATOM 2148 C C . CYS A 1 284 ? -0.101 -5.588 -19.909 1.00 91.12 284 CYS A C 1
ATOM 2150 O O . CYS A 1 284 ? 0.821 -4.925 -19.428 1.00 91.12 284 CYS A O 1
ATOM 2152 N N . PRO A 1 285 ? 0.136 -6.761 -20.531 1.00 91.69 285 PRO A N 1
ATOM 2153 C CA . PRO A 1 285 ? 1.459 -7.395 -20.561 1.00 91.69 285 PRO A CA 1
ATOM 2154 C C . PRO A 1 285 ? 2.561 -6.503 -21.146 1.00 91.69 285 PRO A C 1
ATOM 2156 O O . PRO A 1 285 ? 3.692 -6.499 -20.670 1.00 91.69 285 PRO A O 1
ATOM 2159 N N . GLN A 1 286 ? 2.215 -5.672 -22.133 1.00 87.38 286 GLN A N 1
ATOM 2160 C CA . GLN A 1 286 ? 3.130 -4.713 -22.752 1.00 87.38 286 GLN A CA 1
ATOM 2161 C C . GLN A 1 286 ? 3.714 -3.685 -21.767 1.00 87.38 286 GLN A C 1
ATOM 2163 O O . GLN A 1 286 ? 4.827 -3.206 -21.980 1.00 87.38 286 GLN A O 1
ATOM 2168 N N . ALA A 1 287 ? 3.003 -3.369 -20.677 1.00 87.75 287 ALA A N 1
ATOM 2169 C CA . ALA A 1 287 ? 3.446 -2.377 -19.699 1.00 87.75 287 ALA A CA 1
ATOM 2170 C C . ALA A 1 287 ? 4.703 -2.824 -18.934 1.00 87.75 287 ALA A C 1
ATOM 2172 O O . ALA A 1 287 ? 5.451 -1.978 -18.451 1.00 87.75 287 ALA A O 1
ATOM 2173 N N . GLN A 1 288 ? 4.975 -4.134 -18.869 1.00 89.31 288 GLN A N 1
ATOM 2174 C CA . GLN A 1 288 ? 6.164 -4.687 -18.212 1.00 89.31 288 GLN A CA 1
ATOM 2175 C C . GLN A 1 288 ? 7.475 -4.181 -18.831 1.00 89.31 288 GLN A C 1
ATOM 2177 O O . GLN A 1 288 ? 8.478 -4.036 -18.130 1.00 89.31 288 GLN A O 1
ATOM 2182 N N . TYR A 1 289 ? 7.472 -3.920 -20.140 1.00 86.38 289 TYR A N 1
ATOM 2183 C CA . TYR A 1 289 ? 8.663 -3.542 -20.906 1.00 86.38 289 TYR A CA 1
ATOM 2184 C C . TYR A 1 289 ? 8.666 -2.067 -21.326 1.00 86.38 289 TYR A C 1
ATOM 2186 O O . TYR A 1 289 ? 9.572 -1.631 -22.035 1.00 86.38 289 TYR A O 1
ATOM 2194 N N . GLN A 1 290 ? 7.667 -1.293 -20.899 1.00 85.12 290 GLN A N 1
ATOM 2195 C CA . GLN A 1 290 ? 7.525 0.110 -21.267 1.00 85.12 290 GLN A CA 1
ATOM 2196 C C . GLN A 1 290 ? 8.314 1.019 -20.316 1.00 85.12 290 GLN A C 1
ATOM 2198 O O . GLN A 1 290 ? 8.336 0.815 -19.103 1.00 85.12 290 GLN A O 1
ATOM 2203 N N . CYS A 1 291 ? 8.941 2.054 -20.877 1.00 86.81 291 CYS A N 1
ATOM 2204 C CA . CYS A 1 291 ? 9.494 3.176 -20.129 1.00 86.81 291 CYS A CA 1
ATOM 2205 C C . CYS A 1 291 ? 8.975 4.486 -20.751 1.00 86.81 291 CYS A C 1
ATOM 2207 O O . CYS A 1 291 ? 9.131 4.664 -21.961 1.00 86.81 291 CYS A O 1
ATOM 2209 N N . PRO A 1 292 ? 8.357 5.390 -19.970 1.00 90.12 292 PRO A N 1
ATOM 2210 C CA . PRO A 1 292 ? 8.094 5.264 -18.536 1.00 90.12 292 PRO A CA 1
ATOM 2211 C C . PRO A 1 292 ? 7.055 4.178 -18.216 1.00 90.12 292 PRO A C 1
ATOM 2213 O O . PRO A 1 292 ? 6.191 3.858 -19.032 1.00 90.12 292 PRO A O 1
ATOM 2216 N N . LEU A 1 293 ? 7.157 3.610 -17.017 1.00 91.12 293 LEU A N 1
ATOM 2217 C CA . LEU A 1 293 ? 6.173 2.697 -16.455 1.00 91.12 293 LEU A CA 1
ATOM 2218 C C . LEU A 1 293 ? 4.999 3.498 -15.888 1.00 91.12 293 LEU A C 1
ATOM 2220 O O . LEU A 1 293 ? 5.195 4.434 -15.111 1.00 91.12 293 LEU A O 1
ATOM 2224 N N . PHE A 1 294 ? 3.781 3.074 -16.218 1.00 93.56 294 PHE A N 1
ATOM 2225 C CA . PHE A 1 294 ? 2.547 3.656 -15.702 1.00 93.56 294 PHE A CA 1
ATOM 2226 C C . PHE A 1 294 ? 1.891 2.706 -14.707 1.00 93.56 294 PHE A C 1
ATOM 2228 O O . PHE A 1 294 ? 1.474 1.599 -15.058 1.00 93.56 294 PHE A O 1
ATOM 2235 N N . LEU A 1 295 ? 1.754 3.161 -13.466 1.00 95.69 295 LEU A N 1
ATOM 2236 C CA . LEU A 1 295 ? 0.984 2.481 -12.433 1.00 95.69 295 LEU A CA 1
ATOM 2237 C C . LEU A 1 295 ? -0.212 3.349 -12.045 1.00 95.69 295 LEU A C 1
ATOM 2239 O O . LEU A 1 295 ? -0.100 4.567 -11.907 1.00 95.69 295 LEU A O 1
ATOM 2243 N N . LYS A 1 296 ? -1.361 2.714 -11.854 1.00 96.12 296 LYS A N 1
ATOM 2244 C CA . LYS A 1 296 ? -2.558 3.329 -11.292 1.00 96.12 296 LYS A CA 1
ATOM 2245 C C . LYS A 1 296 ? -2.670 2.918 -9.832 1.00 96.12 296 LYS A C 1
ATOM 2247 O O . LYS A 1 296 ? -2.620 1.736 -9.503 1.00 96.12 296 LYS A O 1
ATOM 2252 N N . ALA A 1 297 ? -2.863 3.900 -8.969 1.00 97.62 297 ALA A N 1
ATOM 2253 C CA . ALA A 1 297 ? -3.177 3.717 -7.568 1.00 97.62 297 ALA A CA 1
ATOM 2254 C C . ALA A 1 297 ? -4.629 4.116 -7.297 1.00 97.62 297 ALA A C 1
ATOM 2256 O O . ALA A 1 297 ? -5.127 5.100 -7.837 1.00 97.62 297 ALA A O 1
ATOM 2257 N N . SER A 1 298 ? -5.317 3.351 -6.460 1.00 96.62 298 SER A N 1
ATOM 2258 C CA . SER A 1 298 ? -6.718 3.578 -6.106 1.00 96.62 298 SER A CA 1
ATOM 2259 C C . SER A 1 298 ? -6.856 3.569 -4.588 1.00 96.62 298 SER A C 1
ATOM 2261 O O . SER A 1 298 ? -6.500 2.582 -3.943 1.00 96.62 298 SER A O 1
ATOM 2263 N N . LEU A 1 299 ? -7.358 4.662 -4.013 1.00 97.12 299 LEU A N 1
ATOM 2264 C CA . LEU A 1 299 ? -7.702 4.735 -2.592 1.00 97.12 299 LEU A CA 1
ATOM 2265 C C . LEU A 1 299 ? -9.120 4.196 -2.414 1.00 97.12 299 LEU A C 1
ATOM 2267 O O . LEU A 1 299 ? -10.054 4.791 -2.931 1.00 97.12 299 LEU A O 1
ATOM 2271 N N . HIS A 1 300 ? -9.298 3.092 -1.696 1.00 94.44 300 HIS A N 1
ATOM 2272 C CA . HIS A 1 300 ? -10.609 2.447 -1.556 1.00 94.44 300 HIS A CA 1
ATOM 2273 C C . HIS A 1 300 ? -11.284 2.711 -0.214 1.00 94.44 300 HIS A C 1
ATOM 2275 O O . HIS A 1 300 ? -12.502 2.814 -0.148 1.00 94.44 300 HIS A O 1
ATOM 2281 N N . LEU A 1 301 ? -10.499 2.796 0.859 1.00 94.31 301 LEU A N 1
ATOM 2282 C CA . LEU A 1 301 ? -10.996 3.082 2.201 1.00 94.31 301 LEU A CA 1
ATOM 2283 C C . LEU A 1 301 ? -10.122 4.154 2.823 1.00 94.31 301 LEU A C 1
ATOM 2285 O O . LEU A 1 301 ? -8.898 4.122 2.678 1.00 94.31 301 LEU A O 1
ATOM 2289 N N . HIS A 1 302 ? -10.748 5.057 3.560 1.00 94.62 302 HIS A N 1
ATOM 2290 C CA . HIS A 1 302 ? -10.062 6.061 4.350 1.00 94.62 302 HIS A CA 1
ATOM 2291 C C . HIS A 1 302 ? -10.879 6.360 5.601 1.00 94.62 302 HIS A C 1
ATOM 2293 O O . HIS A 1 302 ? -12.069 6.657 5.527 1.00 94.62 302 HIS A O 1
ATOM 2299 N N . VAL A 1 303 ? -10.239 6.220 6.759 1.00 94.00 303 VAL A N 1
ATOM 2300 C CA . VAL A 1 303 ? -10.825 6.528 8.061 1.00 94.00 303 VAL A CA 1
ATOM 2301 C C . VAL A 1 303 ? -9.909 7.535 8.754 1.00 94.00 303 VAL A C 1
ATOM 2303 O O . VAL A 1 303 ? -8.936 7.123 9.394 1.00 94.00 303 VAL A O 1
ATOM 2306 N N . PRO A 1 304 ? -10.178 8.847 8.607 1.00 91.25 304 PRO A N 1
ATOM 2307 C CA . PRO A 1 304 ? -9.405 9.890 9.269 1.00 91.25 304 PRO A CA 1
ATOM 2308 C C . PRO A 1 304 ? -9.798 10.006 10.742 1.00 91.25 304 PRO A C 1
ATOM 2310 O O . PRO A 1 304 ? -10.955 9.747 11.101 1.00 91.25 304 PRO A O 1
ATOM 2313 N N . SER A 1 305 ? -8.853 10.453 11.572 1.00 83.44 305 SER A N 1
ATOM 2314 C CA . SER A 1 305 ? -9.096 10.917 12.946 1.00 83.44 305 SER A CA 1
ATOM 2315 C C . SER A 1 305 ? -10.028 9.995 13.740 1.00 83.44 305 SER A C 1
ATOM 2317 O O . SER A 1 305 ? -11.159 10.342 14.077 1.00 83.44 305 SER A O 1
ATOM 2319 N N . VAL A 1 306 ? -9.584 8.763 13.984 1.00 79.88 306 VAL A N 1
ATOM 2320 C CA . VAL A 1 306 ? -10.326 7.728 14.725 1.00 79.88 306 VAL A CA 1
ATOM 2321 C C . VAL A 1 306 ? -10.604 8.173 16.168 1.00 79.88 306 VAL A C 1
ATOM 2323 O O . VAL A 1 306 ? -11.628 7.789 16.735 1.00 79.88 306 VAL A O 1
ATOM 2326 N N . GLN A 1 307 ? -9.732 8.999 16.753 1.00 70.81 307 GLN A N 1
ATOM 2327 C CA . GLN A 1 307 ? -9.910 9.565 18.091 1.00 70.81 307 GLN A CA 1
ATOM 2328 C C . GLN A 1 307 ? -10.662 10.898 18.005 1.00 70.81 307 GLN A C 1
ATOM 2330 O O . GLN A 1 307 ? -10.151 11.874 17.461 1.00 70.81 307 GLN A O 1
ATOM 2335 N N . SER A 1 308 ? -11.875 10.913 18.547 1.00 55.44 308 SER A N 1
ATOM 2336 C CA . SER A 1 308 ? -12.662 12.111 18.826 1.00 55.44 308 SER A CA 1
ATOM 2337 C C . SER A 1 308 ? -12.393 12.480 20.287 1.00 55.44 308 SER A C 1
ATOM 2339 O O . SER A 1 308 ? -12.800 11.712 21.149 1.00 55.44 308 SER A O 1
ATOM 2341 N N . ASP A 1 309 ? -11.570 13.504 20.548 1.00 48.28 309 ASP A N 1
ATOM 2342 C CA . ASP A 1 309 ? -11.767 14.500 21.625 1.00 48.28 309 ASP A CA 1
ATOM 2343 C C . ASP A 1 309 ? -10.513 15.363 21.924 1.00 48.28 309 ASP A C 1
ATOM 2345 O O . ASP A 1 309 ? -9.434 14.902 22.303 1.00 48.28 309 ASP A O 1
ATOM 2349 N N . GLU A 1 310 ? -10.730 16.664 21.719 1.00 43.38 310 GLU A N 1
ATOM 2350 C CA . GLU A 1 310 ? -10.278 17.859 22.455 1.00 43.38 310 GLU A CA 1
ATOM 2351 C C . GLU A 1 310 ? -8.822 18.349 22.526 1.00 43.38 310 GLU A C 1
ATOM 2353 O O . GLU A 1 310 ? -8.663 19.556 22.697 1.00 43.38 310 GLU A O 1
ATOM 2358 N N . LEU A 1 311 ? -7.754 17.563 22.346 1.00 45.69 311 LEU A N 1
ATOM 2359 C CA . LEU A 1 311 ? -6.408 18.095 22.692 1.00 45.69 311 LEU A CA 1
ATOM 2360 C C . LEU A 1 311 ? -5.412 18.360 21.561 1.00 45.69 311 LEU A C 1
ATOM 2362 O O . LEU A 1 311 ? -4.355 18.925 21.828 1.00 45.69 311 LEU A O 1
ATOM 2366 N N . LEU A 1 312 ? -5.713 18.028 20.304 1.00 50.03 312 LEU A N 1
ATOM 2367 C CA . LEU A 1 312 ? -4.711 18.103 19.229 1.00 50.03 312 LEU A CA 1
ATOM 2368 C C . LEU A 1 312 ? -5.214 18.814 17.971 1.00 50.03 312 LEU A C 1
ATOM 2370 O O . LEU A 1 312 ? -5.011 18.339 16.855 1.00 50.03 312 LEU A O 1
ATOM 2374 N N . HIS A 1 313 ? -5.785 20.010 18.130 1.00 46.12 313 HIS A N 1
ATOM 2375 C CA . HIS A 1 313 ? -5.833 20.988 17.038 1.00 46.12 313 HIS A CA 1
ATOM 2376 C C . HIS A 1 313 ? -4.414 21.534 16.781 1.00 46.12 313 HIS A C 1
ATOM 2378 O O . HIS A 1 313 ? -4.109 22.704 17.009 1.00 46.12 313 HIS A O 1
ATOM 2384 N N . SER A 1 314 ? -3.509 20.653 16.345 1.00 48.97 314 SER A N 1
ATOM 2385 C CA . SER A 1 314 ? -2.239 21.052 15.748 1.00 48.97 314 SER A CA 1
ATOM 2386 C C . SER A 1 314 ? -2.552 21.888 14.509 1.00 48.97 314 SER A C 1
ATOM 2388 O O . SER A 1 314 ? -3.339 21.469 13.661 1.00 48.97 314 SER A O 1
ATOM 2390 N N . LYS A 1 315 ? -1.907 23.054 14.375 1.00 51.09 315 LYS A N 1
ATOM 2391 C CA . LYS A 1 315 ? -2.027 23.930 13.193 1.00 51.09 315 LYS A CA 1
ATOM 2392 C C . LYS A 1 315 ? -1.621 23.240 11.879 1.00 51.09 315 LYS A C 1
ATOM 2394 O O . LYS A 1 315 ? -1.918 23.761 10.809 1.00 51.09 315 LYS A O 1
ATOM 2399 N N . HIS A 1 316 ? -0.996 22.063 11.955 1.00 58.16 316 HIS A N 1
ATOM 2400 C CA . HIS A 1 316 ? -0.741 21.180 10.824 1.00 58.16 316 HIS A CA 1
ATOM 2401 C C . HIS A 1 316 ? -1.302 19.788 11.139 1.00 58.16 316 HIS A C 1
ATOM 2403 O O . HIS A 1 316 ? -0.695 19.017 11.887 1.00 58.16 316 HIS A O 1
ATOM 2409 N N . SER A 1 317 ? -2.486 19.489 10.599 1.00 81.69 317 SER A N 1
ATOM 2410 C CA . SER A 1 317 ? -3.028 18.128 10.593 1.00 81.69 317 SER A CA 1
ATOM 2411 C C . SER A 1 317 ? -2.170 17.247 9.683 1.00 81.69 317 SER A C 1
ATOM 2413 O O . SER A 1 317 ? -1.693 17.703 8.641 1.00 81.69 317 SER A O 1
ATOM 2415 N N . HIS A 1 318 ? -1.940 15.995 10.074 1.00 91.00 318 HIS A N 1
ATOM 2416 C CA . HIS A 1 318 ? -1.175 15.059 9.255 1.00 91.00 318 HIS A CA 1
ATOM 2417 C C . HIS A 1 318 ? -1.942 14.769 7.946 1.00 91.00 318 HIS A C 1
ATOM 2419 O O . HIS A 1 318 ? -3.152 14.561 8.011 1.00 91.00 318 HIS A O 1
ATOM 2425 N N . PRO A 1 319 ? -1.297 14.670 6.765 1.00 92.50 319 PRO A N 1
ATOM 2426 C CA . PRO A 1 319 ? -2.012 14.489 5.492 1.00 92.50 319 PRO A CA 1
ATOM 2427 C C . PRO A 1 319 ? -2.941 13.265 5.431 1.00 92.50 319 PRO A C 1
ATOM 2429 O O . PRO A 1 319 ? -4.019 13.339 4.855 1.00 92.50 319 PRO A O 1
ATOM 2432 N N . LEU A 1 320 ? -2.574 12.151 6.081 1.00 94.62 320 LEU A N 1
ATOM 2433 C CA . LEU A 1 320 ? -3.448 10.967 6.221 1.00 94.62 320 LEU A CA 1
ATOM 2434 C C . LEU A 1 320 ? -4.732 11.208 7.042 1.00 94.62 320 LEU A C 1
ATOM 2436 O O . LEU A 1 320 ? -5.658 10.402 6.966 1.00 94.62 320 LEU A O 1
ATOM 2440 N N . ASP A 1 321 ? -4.803 12.293 7.809 1.00 92.50 321 ASP A N 1
ATOM 2441 C CA . ASP A 1 321 ? -5.996 12.705 8.555 1.00 92.50 321 ASP A CA 1
ATOM 2442 C C . ASP A 1 321 ? -6.820 13.758 7.784 1.00 92.50 321 ASP A C 1
ATOM 2444 O O . ASP A 1 321 ? -7.851 14.207 8.281 1.00 92.50 321 ASP A O 1
ATOM 2448 N N . SER A 1 322 ? -6.389 14.163 6.578 1.00 91.00 322 SER A N 1
ATOM 2449 C CA . SER A 1 322 ? -7.123 15.107 5.724 1.00 91.00 322 SER A CA 1
ATOM 2450 C C . SER A 1 322 ? -8.454 14.518 5.273 1.00 91.00 322 SER A C 1
ATOM 2452 O O . SER A 1 322 ? -8.516 13.364 4.864 1.00 91.00 322 SER A O 1
ATOM 2454 N N . ASN A 1 323 ? -9.512 15.329 5.262 1.00 89.44 323 ASN A N 1
ATOM 2455 C CA . ASN A 1 323 ? -10.800 14.939 4.681 1.00 89.44 323 ASN A CA 1
ATOM 2456 C C . ASN A 1 323 ? -10.778 14.937 3.141 1.00 89.44 323 ASN A C 1
ATOM 2458 O O . ASN A 1 323 ? -11.700 14.417 2.514 1.00 89.44 323 ASN A O 1
ATOM 2462 N N . GLN A 1 324 ? -9.741 15.510 2.521 1.00 91.62 324 GLN A N 1
ATOM 2463 C CA . GLN A 1 324 ? -9.550 15.457 1.076 1.00 91.62 324 GLN A CA 1
ATOM 2464 C C . GLN A 1 324 ? -8.818 14.165 0.708 1.00 91.62 324 GLN A C 1
ATOM 2466 O O . GLN A 1 324 ? -7.622 14.000 0.952 1.00 91.62 324 GLN A O 1
ATOM 2471 N N . THR A 1 325 ? -9.537 13.243 0.073 1.00 93.69 325 THR A N 1
ATOM 2472 C CA . THR A 1 325 ? -9.027 11.918 -0.316 1.00 93.69 325 THR A CA 1
ATOM 2473 C C . THR A 1 325 ? -7.859 12.001 -1.304 1.00 93.69 325 THR A C 1
ATOM 2475 O O . THR A 1 325 ? -6.988 11.128 -1.312 1.00 93.69 325 THR A O 1
ATOM 2478 N N . SER A 1 326 ? -7.796 13.076 -2.097 1.00 94.38 326 SER A N 1
ATOM 2479 C CA . SER A 1 326 ? -6.665 13.394 -2.969 1.00 94.38 326 SER A CA 1
ATOM 2480 C C . SER A 1 326 ? -5.384 13.693 -2.191 1.00 94.38 326 SER A C 1
ATOM 2482 O O . SER A 1 326 ? -4.326 13.213 -2.588 1.00 94.38 326 SER A O 1
ATOM 2484 N N . ASP A 1 327 ? -5.461 14.422 -1.074 1.00 94.31 327 ASP A N 1
ATOM 2485 C CA . ASP A 1 327 ? -4.292 14.735 -0.239 1.00 94.31 327 ASP A CA 1
ATOM 2486 C C . ASP A 1 327 ? -3.738 13.459 0.394 1.00 94.31 327 ASP A C 1
ATOM 2488 O O . ASP A 1 327 ? -2.531 13.218 0.383 1.00 94.31 327 ASP A O 1
ATOM 2492 N N . VAL A 1 328 ? -4.640 12.606 0.890 1.00 96.38 328 VAL A N 1
ATOM 2493 C CA . VAL A 1 328 ? -4.310 11.311 1.495 1.00 96.38 328 VAL A CA 1
ATOM 2494 C C . VAL A 1 328 ? -3.582 10.426 0.487 1.00 96.38 328 VAL A C 1
ATOM 2496 O O . VAL A 1 328 ? -2.491 9.931 0.772 1.00 96.38 328 VAL A O 1
ATOM 2499 N N . LEU A 1 329 ? -4.160 10.228 -0.705 1.00 97.88 329 LEU A N 1
ATOM 2500 C CA . LEU A 1 329 ? -3.551 9.376 -1.726 1.00 97.88 329 LEU A CA 1
ATOM 2501 C C . LEU A 1 329 ? -2.244 9.976 -2.259 1.00 97.88 329 LEU A C 1
ATOM 2503 O O . LEU A 1 329 ? -1.280 9.240 -2.460 1.00 97.88 329 LEU A O 1
ATOM 2507 N N . ARG A 1 330 ? -2.178 11.301 -2.438 1.00 97.62 330 ARG A N 1
ATOM 2508 C CA . ARG A 1 330 ? -0.947 11.991 -2.838 1.00 97.62 330 ARG A CA 1
ATOM 2509 C C . ARG A 1 330 ? 0.170 11.752 -1.835 1.00 97.62 330 ARG A C 1
ATOM 2511 O O . ARG A 1 330 ? 1.245 11.322 -2.243 1.00 97.62 330 ARG A O 1
ATOM 2518 N N . PHE A 1 331 ? -0.108 11.945 -0.549 1.00 97.75 331 PHE A N 1
ATOM 2519 C CA . PHE A 1 331 ? 0.856 11.681 0.510 1.00 97.75 331 PHE A CA 1
ATOM 2520 C C . PHE A 1 331 ? 1.353 10.233 0.464 1.00 97.75 331 PHE A C 1
ATOM 2522 O O . PHE A 1 331 ? 2.560 10.011 0.456 1.00 97.75 331 PHE A O 1
ATOM 2529 N N . VAL A 1 332 ? 0.451 9.246 0.361 1.00 98.44 332 VAL A N 1
ATOM 2530 C CA . VAL A 1 332 ? 0.836 7.823 0.271 1.00 98.44 332 VAL A CA 1
ATOM 2531 C C . VAL A 1 332 ? 1.783 7.571 -0.904 1.00 98.44 332 VAL A C 1
ATOM 2533 O O . VAL A 1 332 ? 2.803 6.908 -0.733 1.00 98.44 332 VAL A O 1
ATOM 2536 N N . LEU A 1 333 ? 1.481 8.111 -2.087 1.00 98.50 333 LEU A N 1
ATOM 2537 C CA . LEU A 1 333 ? 2.312 7.912 -3.276 1.00 98.50 333 LEU A CA 1
ATOM 2538 C C . LEU A 1 333 ? 3.662 8.628 -3.187 1.00 98.50 333 LEU A C 1
ATOM 2540 O O . LEU A 1 333 ? 4.667 8.085 -3.645 1.00 98.50 333 LEU A O 1
ATOM 2544 N N . GLU A 1 334 ? 3.710 9.812 -2.577 1.00 98.00 334 GLU A N 1
ATOM 2545 C CA . GLU A 1 334 ? 4.965 10.519 -2.303 1.00 98.00 334 GLU A CA 1
ATOM 2546 C C . GLU A 1 334 ? 5.845 9.711 -1.339 1.00 98.00 334 GLU A C 1
ATOM 2548 O O . GLU A 1 334 ? 7.039 9.551 -1.600 1.00 98.00 334 GLU A O 1
ATOM 2553 N N . GLN A 1 335 ? 5.257 9.102 -0.301 1.00 97.94 335 GLN A N 1
ATOM 2554 C CA . GLN A 1 335 ? 5.989 8.208 0.602 1.00 97.94 335 GLN A CA 1
ATOM 2555 C C . GLN A 1 335 ? 6.425 6.914 -0.087 1.00 97.94 335 GLN A C 1
ATOM 2557 O O . GLN A 1 335 ? 7.544 6.453 0.123 1.00 97.94 335 GLN A O 1
ATOM 2562 N N . TYR A 1 336 ? 5.600 6.337 -0.964 1.00 98.12 336 TYR A N 1
ATOM 2563 C CA . TYR A 1 336 ? 6.007 5.174 -1.758 1.00 98.12 336 TYR A CA 1
ATOM 2564 C C . TYR A 1 336 ? 7.200 5.497 -2.663 1.00 98.12 336 TYR A C 1
ATOM 2566 O O . TYR A 1 336 ? 8.137 4.704 -2.759 1.00 98.12 336 TYR A O 1
ATOM 2574 N N . ASN A 1 337 ? 7.200 6.682 -3.278 1.00 97.31 337 ASN A N 1
ATOM 2575 C CA . ASN A 1 337 ? 8.332 7.165 -4.058 1.00 97.31 337 ASN A CA 1
ATOM 2576 C C . ASN A 1 337 ? 9.577 7.366 -3.181 1.00 97.31 337 ASN A C 1
ATOM 2578 O O . ASN A 1 337 ? 10.650 6.912 -3.567 1.00 97.31 337 ASN A O 1
ATOM 2582 N N . ALA A 1 338 ? 9.453 7.975 -1.998 1.00 96.88 338 ALA A N 1
ATOM 2583 C CA . ALA A 1 338 ? 10.570 8.131 -1.062 1.00 96.88 338 ALA A CA 1
ATOM 2584 C C . ALA A 1 338 ? 11.161 6.769 -0.648 1.00 96.88 338 ALA A C 1
ATOM 2586 O O . ALA A 1 338 ? 12.356 6.535 -0.812 1.00 96.88 338 ALA A O 1
ATOM 2587 N N . LEU A 1 339 ? 10.315 5.823 -0.233 1.00 97.56 339 LEU A N 1
ATOM 2588 C CA . LEU A 1 339 ? 10.718 4.473 0.177 1.00 97.56 339 LEU A CA 1
ATOM 2589 C C . LEU A 1 339 ? 11.312 3.629 -0.960 1.00 97.56 339 LEU A C 1
ATOM 2591 O O . LEU A 1 339 ? 12.007 2.650 -0.694 1.00 97.56 339 LEU A O 1
ATOM 2595 N N . SER A 1 340 ? 11.050 3.966 -2.225 1.00 96.12 340 SER A N 1
ATOM 2596 C CA . SER A 1 340 ? 11.677 3.276 -3.361 1.00 96.12 340 SER A CA 1
ATOM 2597 C C . SER A 1 340 ? 13.186 3.546 -3.451 1.00 96.12 340 SER A C 1
ATOM 2599 O O . SER A 1 340 ? 13.942 2.679 -3.894 1.00 96.12 340 SER A O 1
ATOM 2601 N N . TRP A 1 341 ? 13.653 4.695 -2.945 1.00 94.44 341 TRP A N 1
ATOM 2602 C CA . TRP A 1 341 ? 15.076 5.061 -2.926 1.00 94.44 341 TRP A CA 1
ATOM 2603 C C . TRP A 1 341 ? 15.917 4.203 -1.984 1.00 94.44 341 TRP A C 1
ATOM 2605 O O . TRP A 1 341 ? 17.125 4.088 -2.175 1.00 94.44 341 TRP A O 1
ATOM 2615 N N . LEU A 1 342 ? 15.284 3.508 -1.037 1.00 94.88 342 LEU A N 1
ATOM 2616 C CA . LEU A 1 342 ? 15.954 2.523 -0.184 1.00 94.88 342 LEU A CA 1
ATOM 2617 C C . LEU A 1 342 ? 16.413 1.277 -0.962 1.00 94.88 342 LEU A C 1
ATOM 2619 O O . LEU A 1 342 ? 17.154 0.455 -0.435 1.00 94.88 342 LEU A O 1
ATOM 2623 N N . THR A 1 343 ? 16.005 1.139 -2.229 1.00 91.12 343 THR A N 1
ATOM 2624 C CA . THR A 1 343 ? 16.467 0.081 -3.140 1.00 91.12 343 THR A CA 1
ATOM 2625 C C . THR A 1 343 ? 17.606 0.525 -4.065 1.00 91.12 343 THR A C 1
ATOM 2627 O O . THR A 1 343 ? 17.798 -0.085 -5.116 1.00 91.12 343 THR A O 1
ATOM 2630 N N . CYS A 1 344 ? 18.339 1.591 -3.721 1.00 90.31 344 CYS A N 1
ATOM 2631 C CA . CYS A 1 344 ? 19.451 2.120 -4.518 1.00 90.31 344 CYS A CA 1
ATOM 2632 C C . CYS A 1 344 ? 20.496 1.045 -4.872 1.00 90.31 344 CYS A C 1
ATOM 2634 O O . CYS A 1 344 ? 20.944 0.288 -4.008 1.00 90.31 344 CYS A O 1
ATOM 2636 N N . ASP A 1 345 ? 20.886 0.988 -6.146 1.00 87.50 345 ASP A N 1
ATOM 2637 C CA . ASP A 1 345 ? 22.025 0.213 -6.622 1.00 87.50 345 ASP A CA 1
ATOM 2638 C C . ASP A 1 345 ? 23.232 1.136 -6.845 1.00 87.50 345 ASP A C 1
ATOM 2640 O O . ASP A 1 345 ? 23.219 1.932 -7.789 1.00 87.50 345 ASP A O 1
ATOM 2644 N N . PRO A 1 346 ? 24.308 1.019 -6.046 1.00 84.75 346 PRO A N 1
ATOM 2645 C CA . PRO A 1 346 ? 25.498 1.847 -6.219 1.00 84.75 346 PRO A CA 1
ATOM 2646 C C . PRO A 1 346 ? 26.160 1.709 -7.596 1.00 84.75 346 PRO A C 1
ATOM 2648 O O . PRO A 1 346 ? 26.835 2.639 -8.031 1.00 84.75 346 PRO A O 1
ATOM 2651 N N . ALA A 1 347 ? 25.980 0.574 -8.285 1.00 87.06 347 ALA A N 1
ATOM 2652 C CA . ALA A 1 347 ? 26.569 0.354 -9.605 1.00 87.06 347 ALA A CA 1
ATOM 2653 C C . ALA A 1 347 ? 25.851 1.145 -10.710 1.00 87.06 347 ALA A C 1
ATOM 2655 O O . ALA A 1 347 ? 26.482 1.538 -11.686 1.00 87.06 347 ALA A O 1
ATOM 2656 N N . ILE A 1 348 ? 24.544 1.367 -10.553 1.00 82.62 348 ILE A N 1
ATOM 2657 C CA . ILE A 1 348 ? 23.702 2.098 -11.514 1.00 82.62 348 ILE A CA 1
ATOM 2658 C C . ILE A 1 348 ? 23.495 3.552 -11.052 1.00 82.62 348 ILE A C 1
ATOM 2660 O O . ILE A 1 348 ? 23.054 4.382 -11.835 1.00 82.62 348 ILE A O 1
ATOM 2664 N N . GLN A 1 349 ? 23.847 3.862 -9.797 1.00 84.69 349 GLN A N 1
ATOM 2665 C CA . GLN A 1 349 ? 23.601 5.148 -9.132 1.00 84.69 349 GLN A CA 1
ATOM 2666 C C . GLN A 1 349 ? 22.113 5.540 -9.107 1.00 84.69 349 GLN A C 1
ATOM 2668 O O . GLN A 1 349 ? 21.765 6.711 -8.993 1.00 84.69 349 GLN A O 1
ATOM 2673 N N . ASP A 1 350 ? 21.227 4.544 -9.162 1.00 87.56 350 ASP A N 1
ATOM 2674 C CA . ASP A 1 350 ? 19.777 4.722 -9.197 1.00 87.56 350 ASP A CA 1
ATOM 2675 C C . ASP A 1 350 ? 19.076 3.585 -8.439 1.00 87.56 350 ASP A C 1
ATOM 2677 O O . ASP A 1 350 ? 19.661 2.539 -8.1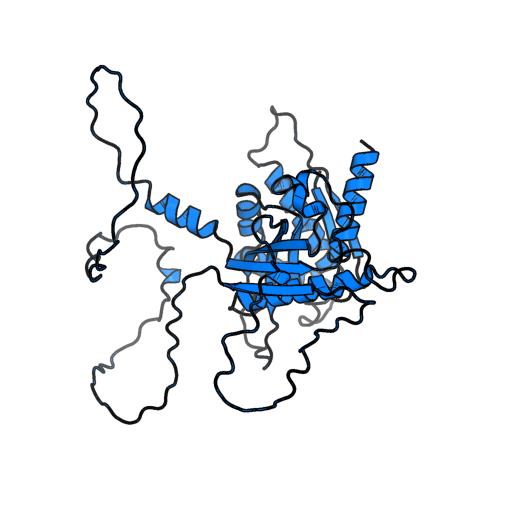44 1.00 87.56 350 ASP A O 1
ATOM 2681 N N . ARG A 1 351 ? 17.799 3.771 -8.109 1.00 90.62 351 ARG A N 1
ATOM 2682 C CA . ARG A 1 351 ? 16.969 2.741 -7.464 1.00 90.62 351 ARG A CA 1
ATOM 2683 C C . ARG A 1 351 ? 16.706 1.550 -8.384 1.00 90.62 351 ARG A C 1
ATOM 2685 O O . ARG A 1 351 ? 16.417 1.695 -9.570 1.00 90.62 351 ARG A O 1
ATOM 2692 N N . ARG A 1 352 ? 16.727 0.346 -7.806 1.00 90.94 352 ARG A N 1
ATOM 2693 C CA . ARG A 1 352 ? 16.42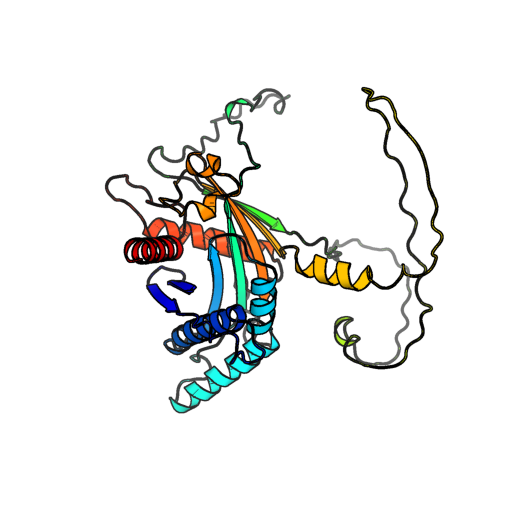7 -0.914 -8.512 1.00 90.94 352 ARG A CA 1
ATOM 2694 C C . ARG A 1 352 ? 14.965 -1.038 -8.916 1.00 90.94 352 ARG A C 1
ATOM 2696 O O . ARG A 1 352 ? 14.656 -1.746 -9.875 1.00 90.94 352 ARG A O 1
ATOM 2703 N N . SER A 1 353 ? 14.072 -0.409 -8.155 1.00 94.19 353 SER A N 1
ATOM 2704 C CA . SER A 1 353 ? 12.640 -0.417 -8.415 1.00 94.19 353 SER A CA 1
ATOM 2705 C C . SER A 1 353 ? 12.026 0.958 -8.170 1.00 94.19 353 SER A C 1
ATOM 2707 O O . SER A 1 353 ? 12.417 1.659 -7.243 1.00 94.19 353 SER A O 1
ATOM 2709 N N . CYS A 1 354 ? 11.021 1.325 -8.962 1.00 95.25 354 CYS A N 1
ATOM 2710 C CA . CYS A 1 354 ? 10.148 2.461 -8.681 1.00 95.25 354 CYS A CA 1
ATOM 2711 C C . CYS A 1 354 ? 9.150 2.177 -7.542 1.00 95.25 354 CYS A C 1
ATOM 2713 O O . CYS A 1 354 ? 8.455 3.087 -7.094 1.00 95.25 354 CYS A O 1
ATOM 2715 N N . LEU A 1 355 ? 9.027 0.917 -7.113 1.00 97.06 355 LEU A N 1
ATOM 2716 C CA . LEU A 1 355 ? 8.144 0.491 -6.033 1.00 97.06 355 LEU A CA 1
ATOM 2717 C C . LEU A 1 355 ? 8.814 0.710 -4.671 1.00 97.06 355 LEU A C 1
ATOM 2719 O O . LEU A 1 355 ? 10.038 0.605 -4.566 1.00 97.06 355 LEU A O 1
ATOM 2723 N N . PRO A 1 356 ? 8.035 0.954 -3.606 1.00 97.31 356 PRO A N 1
ATOM 2724 C CA . PRO A 1 356 ? 8.596 1.090 -2.269 1.00 97.31 356 PRO A CA 1
ATOM 2725 C C . PRO A 1 356 ? 9.243 -0.215 -1.782 1.00 97.31 356 PRO A C 1
ATOM 2727 O O . PRO A 1 356 ? 8.829 -1.310 -2.174 1.00 97.31 356 PRO A O 1
ATOM 2730 N N . ILE A 1 357 ? 10.218 -0.106 -0.870 1.00 97.31 357 ILE A N 1
ATOM 2731 C CA . ILE A 1 357 ? 11.002 -1.244 -0.354 1.00 97.31 357 ILE A CA 1
ATOM 2732 C C . ILE A 1 357 ? 10.147 -2.439 0.096 1.00 97.31 357 ILE A C 1
ATOM 2734 O O . ILE A 1 357 ? 10.436 -3.576 -0.269 1.00 97.31 357 ILE A O 1
ATOM 2738 N N . HIS A 1 358 ? 9.043 -2.204 0.807 1.00 97.31 358 HIS A N 1
ATOM 2739 C CA . HIS A 1 358 ? 8.164 -3.270 1.296 1.00 97.31 358 HIS A CA 1
ATOM 2740 C C . HIS A 1 358 ? 7.444 -4.023 0.164 1.00 97.31 358 HIS A C 1
ATOM 2742 O O . HIS A 1 358 ? 7.168 -5.212 0.294 1.00 97.31 358 HIS A O 1
ATOM 2748 N N . PHE A 1 359 ? 7.185 -3.389 -0.986 1.00 97.75 359 PHE A N 1
ATOM 2749 C CA . PHE A 1 359 ? 6.653 -4.087 -2.165 1.00 97.75 359 PHE A CA 1
ATOM 2750 C C . PHE A 1 359 ? 7.727 -4.926 -2.855 1.00 97.75 359 PHE A C 1
ATOM 2752 O O . PHE A 1 359 ? 7.442 -6.031 -3.315 1.00 97.75 359 PHE A O 1
ATOM 2759 N N . VAL A 1 360 ? 8.968 -4.439 -2.887 1.00 96.62 360 VAL A N 1
ATOM 2760 C CA . VAL A 1 360 ? 10.108 -5.197 -3.421 1.00 96.62 360 VAL A CA 1
ATOM 2761 C C . VAL A 1 360 ? 10.356 -6.446 -2.575 1.00 96.62 360 VAL A C 1
ATOM 2763 O O . VAL A 1 360 ? 10.471 -7.541 -3.122 1.00 96.62 360 VAL A O 1
ATOM 2766 N N . VAL A 1 361 ? 10.351 -6.305 -1.249 1.00 96.94 361 VAL A N 1
ATOM 2767 C CA . VAL A 1 361 ? 10.502 -7.414 -0.292 1.00 96.94 361 VAL A CA 1
ATOM 2768 C C . VAL A 1 361 ? 9.322 -8.385 -0.376 1.00 96.94 361 VAL A C 1
ATOM 2770 O O . VAL A 1 361 ? 9.528 -9.596 -0.438 1.00 96.94 361 VAL A O 1
ATOM 2773 N N . LEU A 1 362 ? 8.086 -7.882 -0.470 1.00 97.19 362 LEU A N 1
ATOM 2774 C CA . LEU A 1 362 ? 6.897 -8.713 -0.691 1.00 97.19 362 LEU A CA 1
ATOM 2775 C C . LEU A 1 362 ? 7.021 -9.559 -1.967 1.00 97.19 362 LEU A C 1
ATOM 2777 O O . LEU A 1 362 ? 6.664 -10.737 -1.975 1.00 97.19 362 LEU A O 1
ATOM 2781 N N . ASN A 1 363 ? 7.541 -8.971 -3.042 1.00 95.88 363 ASN A N 1
ATOM 2782 C CA . ASN A 1 363 ? 7.747 -9.672 -4.300 1.00 95.88 363 ASN A CA 1
ATOM 2783 C C . ASN A 1 363 ? 8.882 -10.710 -4.217 1.00 95.88 363 ASN A C 1
ATOM 2785 O O . ASN A 1 363 ? 8.754 -11.809 -4.751 1.00 95.88 363 ASN A O 1
ATOM 2789 N N . GLN A 1 364 ? 9.970 -10.409 -3.503 1.00 94.88 364 GLN A N 1
ATOM 2790 C CA . GLN A 1 364 ? 11.022 -11.392 -3.217 1.00 94.88 364 GLN A CA 1
ATOM 2791 C C . GLN A 1 364 ? 10.469 -12.588 -2.432 1.00 94.88 364 GLN A C 1
ATOM 2793 O O . GLN A 1 364 ? 10.742 -13.732 -2.790 1.00 94.88 364 GLN A O 1
ATOM 2798 N N . LEU A 1 365 ? 9.634 -12.328 -1.421 1.00 95.44 365 LEU A N 1
ATOM 2799 C CA . LEU A 1 365 ? 8.955 -13.359 -0.637 1.00 95.44 365 LEU A CA 1
ATOM 2800 C C . LEU A 1 365 ? 8.033 -14.222 -1.509 1.00 95.44 365 LEU A C 1
ATOM 2802 O O . LEU A 1 365 ? 8.033 -15.446 -1.391 1.00 95.44 365 LEU A O 1
ATOM 2806 N N . TYR A 1 366 ? 7.275 -13.594 -2.412 1.00 95.00 366 TYR A N 1
ATOM 2807 C CA . TYR A 1 366 ? 6.443 -14.299 -3.386 1.00 95.00 366 TYR A CA 1
ATOM 2808 C C . TYR A 1 366 ? 7.275 -15.224 -4.280 1.00 95.00 366 TYR A C 1
ATOM 2810 O O . TYR A 1 366 ? 6.966 -16.411 -4.379 1.00 95.00 366 TYR A O 1
ATOM 2818 N N . ASN A 1 367 ? 8.350 -14.707 -4.881 1.00 93.12 367 ASN A N 1
ATOM 2819 C CA . ASN A 1 367 ? 9.216 -15.482 -5.769 1.00 93.12 367 ASN A CA 1
ATOM 2820 C C . ASN A 1 367 ? 9.896 -16.641 -5.032 1.00 93.12 367 ASN A C 1
ATOM 2822 O O . ASN A 1 367 ? 9.978 -17.742 -5.566 1.00 93.12 367 ASN A O 1
ATOM 2826 N N . PHE A 1 368 ? 10.328 -16.423 -3.787 1.00 92.62 368 PHE A N 1
ATOM 2827 C CA . PHE A 1 368 ? 10.882 -17.482 -2.947 1.00 92.62 368 PHE A CA 1
ATOM 2828 C C . PHE A 1 368 ? 9.884 -18.628 -2.748 1.00 92.62 368 PHE A C 1
ATOM 2830 O O . PHE A 1 368 ? 10.230 -19.787 -2.953 1.00 92.62 368 PHE A O 1
ATOM 2837 N N . ILE A 1 369 ? 8.633 -18.315 -2.405 1.00 91.44 369 ILE A N 1
ATOM 2838 C CA . ILE A 1 369 ? 7.603 -19.337 -2.183 1.00 91.44 369 ILE A CA 1
ATOM 2839 C C . ILE A 1 369 ? 7.245 -20.054 -3.482 1.00 91.44 369 ILE A C 1
ATOM 2841 O O . ILE A 1 369 ? 7.104 -21.270 -3.467 1.00 91.44 369 ILE A O 1
ATOM 2845 N N . MET A 1 370 ? 7.122 -19.329 -4.595 1.00 89.44 370 MET A N 1
ATOM 2846 C CA . MET A 1 370 ? 6.818 -19.940 -5.892 1.00 89.44 370 MET A CA 1
ATOM 2847 C C . MET A 1 370 ? 7.934 -20.857 -6.394 1.00 89.44 370 MET A C 1
ATOM 2849 O O . MET A 1 370 ? 7.632 -21.832 -7.059 1.00 89.44 370 MET A O 1
ATOM 2853 N N . ASN A 1 371 ? 9.197 -20.580 -6.060 1.00 89.44 371 ASN A N 1
ATOM 2854 C CA . ASN A 1 371 ? 10.320 -21.454 -6.416 1.00 89.44 371 ASN A CA 1
ATOM 2855 C C . ASN A 1 371 ? 10.436 -22.696 -5.512 1.00 89.44 371 ASN A C 1
ATOM 2857 O O . ASN A 1 371 ? 11.131 -23.644 -5.867 1.00 89.44 371 ASN A O 1
ATOM 2861 N N . MET A 1 372 ? 9.822 -22.667 -4.327 1.00 87.19 372 MET A N 1
ATOM 2862 C CA . MET A 1 372 ? 9.833 -23.772 -3.360 1.00 87.19 372 MET A CA 1
ATOM 2863 C C . MET A 1 372 ? 8.644 -24.732 -3.528 1.00 87.19 372 MET A C 1
ATOM 2865 O O . MET A 1 372 ? 8.674 -25.825 -2.961 1.00 87.19 372 MET A O 1
ATOM 2869 N N . LEU A 1 373 ? 7.595 -24.305 -4.239 1.00 80.44 373 LEU A N 1
ATOM 2870 C CA . LEU A 1 373 ? 6.411 -25.094 -4.596 1.00 80.44 373 LEU A CA 1
ATOM 2871 C C . LEU A 1 373 ? 6.608 -25.753 -5.961 1.00 80.44 373 LEU A C 1
ATOM 2873 O O . LEU A 1 373 ? 6.129 -26.900 -6.106 1.00 80.44 373 LEU A O 1
#

InterPro domains:
  IPR009401 Mediator complex subunit Med13, C-terminal [PF06333] (1-362)
  IPR051139 Mediator complex subunit 13 [PTHR48249] (1-373)

pLDDT: mean 71.65, std 25.77, range [26.5, 98.5]

Organism: Mustela putorius furo (NCBI:txid9669)

Secondary structure (DSSP, 8-state):
-EEEEEE-SSS--EEEEEE------GGG--SS-HHHHHHHHHHHHHHHHHHTSSSEEEEEEEEESPPPHHHHHHHHHHT-HHHHHHHHHHHHHHHHTTT--GGG--EEEEEEEEEEEE--S----GGG----SS--S--------------TTS--EEEEEEE--------------------------------TTSTTS--S---S------PPPPP-PPP----------------------SSSHHHHHHHHHTTS-SEEEEEEESS---S--HHHHTT-GGGGG-SSEEEEEEEEEEE-----SSS---SS--GGG-S-HHHHHHHHHHHHHHHHGGGEETTTTEES-SS-HHHHHHHHHHHHHHHH-

Sequence (373 aa):
WILASCTDLYGELLETCIINIDVPNRARRKKGSARRFGLQKLWEWCLGLVQMSSLPWRVVIGRLGRIGHGELKDWSSLLSRRNLQSLSKRLKDMCRMCGISAADSPSILSACLVAMEPQGSFVIMPDSVSTGSVFGRSTTLNMQTSQLSTPQDTSCTHILVFPTSASVQVASATYTTENLDLAFNPNNDGADGMGIFDLLDTGDDLDPDIINILPASPTGSPVHSPGSHYPHGGDAGKGQGTDRLLSTESHDEVTNILQQPLALGYFVSTAKAGPLPDWFWSACPQAQYQCPLFLKASLHLHVPSVQSDELLHSKHSHPLDSNQTSDVLRFVLEQYNALSWLTCDPAIQDRRSCLPIHFVVLNQLYNFIMNML